Protein AF-A0A1X3D3G6-F1 (afdb_monomer_lite)

Structure (mmCIF, N/CA/C/O backbone):
data_AF-A0A1X3D3G6-F1
#
_entry.id   AF-A0A1X3D3G6-F1
#
loop_
_atom_site.group_PDB
_atom_site.id
_atom_site.type_symbol
_atom_site.label_atom_id
_atom_site.label_alt_id
_atom_site.label_comp_id
_atom_site.label_asym_id
_atom_site.label_entity_id
_atom_site.label_seq_id
_atom_site.pdbx_PDB_ins_code
_atom_site.Cartn_x
_atom_site.Cartn_y
_atom_site.Cartn_z
_atom_site.occupancy
_atom_site.B_iso_or_equiv
_atom_site.auth_seq_id
_atom_site.auth_comp_id
_atom_site.auth_asym_id
_atom_site.auth_atom_id
_atom_site.pdbx_PDB_model_num
ATOM 1 N N . MET A 1 1 ? 4.148 -11.843 7.889 1.00 68.56 1 MET A N 1
ATOM 2 C CA . MET A 1 1 ? 3.054 -12.836 8.091 1.00 68.56 1 MET A CA 1
ATOM 3 C C . MET A 1 1 ? 1.694 -12.193 7.853 1.00 68.56 1 MET A C 1
ATOM 5 O O . MET A 1 1 ? 0.896 -12.761 7.121 1.00 68.56 1 MET A O 1
ATOM 9 N N . ILE A 1 2 ? 1.469 -10.984 8.384 1.00 78.88 2 ILE A N 1
ATOM 10 C CA . ILE A 1 2 ? 0.225 -10.216 8.220 1.00 78.88 2 ILE A CA 1
ATOM 11 C C . ILE A 1 2 ? -0.119 -9.993 6.741 1.00 78.88 2 ILE A C 1
ATOM 13 O O . ILE A 1 2 ? -1.262 -10.209 6.354 1.00 78.88 2 ILE A O 1
ATOM 17 N N . PHE A 1 3 ? 0.847 -9.594 5.905 1.00 85.88 3 PHE A N 1
ATOM 18 C CA . PHE A 1 3 ? 0.588 -9.339 4.487 1.00 85.88 3 PHE A CA 1
ATOM 19 C C . PHE A 1 3 ? 0.133 -10.597 3.747 1.00 85.88 3 PHE A C 1
ATOM 21 O O . PHE A 1 3 ? -0.873 -10.557 3.046 1.00 85.88 3 PHE A O 1
ATOM 28 N N . ASN A 1 4 ? 0.830 -11.722 3.932 1.00 84.25 4 ASN A N 1
ATOM 29 C CA . ASN A 1 4 ? 0.471 -12.981 3.275 1.00 84.25 4 ASN A CA 1
ATOM 30 C C . ASN A 1 4 ? -0.947 -13.423 3.644 1.00 84.25 4 ASN A C 1
ATOM 32 O O . ASN A 1 4 ? -1.681 -13.897 2.778 1.00 84.25 4 ASN A O 1
ATOM 36 N N . ASP A 1 5 ? -1.351 -13.237 4.901 1.00 84.56 5 ASP A N 1
ATOM 37 C CA . ASP A 1 5 ? -2.717 -13.521 5.330 1.00 84.56 5 ASP A CA 1
ATOM 38 C C . ASP A 1 5 ? -3.716 -12.562 4.668 1.00 84.56 5 ASP A C 1
ATOM 40 O O . ASP A 1 5 ? -4.723 -13.016 4.131 1.00 84.56 5 ASP A O 1
ATOM 44 N N . ILE A 1 6 ? -3.428 -11.256 4.610 1.00 86.81 6 ILE A N 1
ATOM 45 C CA . ILE A 1 6 ? -4.273 -10.275 3.901 1.00 86.81 6 ILE A CA 1
ATOM 46 C C . ILE A 1 6 ? -4.416 -10.643 2.421 1.00 86.81 6 ILE A C 1
ATOM 48 O O . ILE A 1 6 ? -5.536 -10.652 1.909 1.00 86.81 6 ILE A O 1
ATOM 52 N N . LEU A 1 7 ? -3.315 -10.985 1.746 1.00 86.94 7 LEU A N 1
ATOM 53 C CA . LEU A 1 7 ? -3.291 -11.356 0.333 1.00 86.94 7 LEU A CA 1
ATOM 54 C C . LEU A 1 7 ? -4.107 -12.628 0.091 1.00 86.94 7 LEU A C 1
ATOM 56 O O . LEU A 1 7 ? -5.011 -12.628 -0.743 1.00 86.94 7 LEU A O 1
ATOM 60 N N . LYS A 1 8 ? -3.867 -13.688 0.879 1.00 83.12 8 LYS A N 1
ATOM 61 C CA . LYS A 1 8 ? -4.640 -14.942 0.818 1.00 83.12 8 LYS A CA 1
ATOM 62 C C . LYS A 1 8 ? -6.133 -14.712 0.887 1.00 83.12 8 LYS A C 1
ATOM 64 O O . LYS A 1 8 ? -6.927 -15.323 0.174 1.00 83.12 8 LYS A O 1
ATOM 69 N N . LYS A 1 9 ? -6.504 -13.798 1.761 1.00 81.56 9 LYS A N 1
ATOM 70 C CA . LYS A 1 9 ? -7.884 -13.508 2.076 1.00 81.56 9 LYS A CA 1
ATOM 71 C C . LYS A 1 9 ? -8.544 -12.550 1.099 1.00 81.56 9 LYS A C 1
ATOM 73 O O . LYS A 1 9 ? -9.722 -12.736 0.815 1.00 81.56 9 LYS A O 1
ATOM 78 N N . PHE A 1 10 ? -7.793 -11.609 0.538 1.00 85.31 10 PHE A N 1
ATOM 79 C CA . PHE A 1 10 ? -8.238 -10.784 -0.579 1.00 85.31 10 PHE A CA 1
ATOM 80 C C . PHE A 1 10 ? -8.726 -11.662 -1.735 1.00 85.31 10 PHE A C 1
ATOM 82 O O . PHE A 1 10 ? -9.886 -11.565 -2.130 1.00 85.31 10 PHE A O 1
ATOM 89 N N . PHE A 1 11 ? -7.889 -12.597 -2.195 1.00 82.50 11 PHE A N 1
ATOM 90 C CA . PHE A 1 11 ? -8.260 -13.529 -3.261 1.00 82.50 11 PHE A CA 1
ATOM 91 C C . PHE A 1 11 ? -9.420 -14.445 -2.857 1.00 82.50 11 PHE A C 1
ATOM 93 O O . PHE A 1 11 ? -10.334 -14.667 -3.646 1.00 82.50 11 PHE A O 1
ATOM 100 N N . TYR A 1 12 ? -9.452 -14.923 -1.611 1.00 79.94 12 TYR A N 1
ATOM 101 C CA . TYR A 1 12 ? -10.571 -15.732 -1.131 1.00 79.94 12 TYR A CA 1
ATOM 102 C C . TYR A 1 12 ? -11.921 -14.998 -1.193 1.00 79.94 12 TYR A C 1
ATOM 104 O O . TYR A 1 12 ? -12.878 -15.551 -1.733 1.00 79.94 12 TYR A O 1
ATOM 112 N N . ILE A 1 13 ? -12.005 -13.766 -0.665 1.00 78.00 13 ILE A N 1
ATOM 113 C CA . ILE A 1 13 ? -13.227 -12.937 -0.708 1.00 78.00 13 ILE A CA 1
ATOM 114 C C . ILE A 1 13 ? -13.593 -12.623 -2.158 1.00 78.00 13 ILE A C 1
ATOM 116 O O . ILE A 1 13 ? -14.766 -12.663 -2.520 1.00 78.00 13 ILE A O 1
ATOM 120 N N . TYR A 1 14 ? -12.589 -12.346 -2.988 1.00 77.62 14 TYR A N 1
ATOM 121 C CA . TYR A 1 14 ? -12.765 -12.072 -4.404 1.00 77.62 14 TYR A CA 1
ATOM 122 C C . TYR A 1 14 ? -13.445 -13.237 -5.147 1.00 77.62 14 TYR A C 1
ATOM 124 O O . TYR A 1 14 ? -14.419 -13.017 -5.866 1.00 77.62 14 TYR A O 1
ATOM 132 N N . TYR A 1 15 ? -13.010 -14.481 -4.916 1.00 76.06 15 TYR A N 1
ATOM 133 C CA . TYR A 1 15 ? -13.648 -15.673 -5.493 1.00 76.06 15 TYR A CA 1
ATOM 134 C C . TYR A 1 15 ? -14.946 -16.089 -4.776 1.00 76.06 15 TYR A C 1
ATOM 136 O O . TYR A 1 15 ? -15.792 -16.752 -5.372 1.00 76.06 15 TYR A O 1
ATOM 144 N N . ASN A 1 16 ? -15.137 -15.688 -3.513 1.00 75.81 16 ASN A N 1
ATOM 145 C CA . ASN A 1 16 ? -16.272 -16.084 -2.672 1.00 75.81 16 ASN A CA 1
ATOM 146 C C . ASN A 1 16 ? -16.944 -14.868 -1.994 1.00 75.81 16 ASN A C 1
ATOM 148 O O . ASN A 1 16 ? -16.967 -14.779 -0.762 1.00 75.81 16 ASN A O 1
ATOM 152 N N . PRO A 1 17 ? -17.575 -13.947 -2.751 1.00 68.38 17 PRO A N 1
ATOM 153 C CA . PRO A 1 17 ? -18.039 -12.643 -2.246 1.00 68.38 17 PRO A CA 1
ATOM 154 C C . PRO A 1 17 ? -19.208 -12.711 -1.247 1.00 68.38 17 PRO A C 1
ATOM 156 O O . PRO A 1 17 ? -19.671 -11.687 -0.743 1.00 68.38 17 PRO A O 1
ATOM 159 N N . ARG A 1 18 ? -19.728 -13.914 -0.970 1.00 65.38 18 ARG A N 1
ATOM 160 C CA . ARG A 1 18 ? -20.783 -14.165 0.025 1.00 65.38 18 ARG A CA 1
ATOM 161 C C . ARG A 1 18 ? -20.233 -14.379 1.435 1.00 65.38 18 ARG A C 1
ATOM 163 O O . ARG A 1 18 ? -21.007 -14.324 2.387 1.00 65.38 18 ARG A O 1
ATOM 170 N N . LEU A 1 19 ? -18.930 -14.618 1.572 1.00 63.50 19 LEU A N 1
ATOM 171 C CA . LEU A 1 19 ? -18.282 -14.874 2.852 1.00 63.50 19 LEU A CA 1
ATOM 172 C C . LEU A 1 19 ? -17.642 -13.596 3.389 1.00 63.50 19 LEU A C 1
ATOM 174 O O . LEU A 1 19 ? -17.032 -12.819 2.658 1.00 63.50 19 LEU A O 1
ATOM 178 N N . VAL A 1 20 ? -17.821 -13.364 4.686 1.00 60.47 20 VAL A N 1
ATOM 179 C CA . VAL A 1 20 ? -17.320 -12.184 5.392 1.00 60.47 20 VAL A CA 1
ATOM 180 C C . VAL A 1 20 ? -16.637 -12.650 6.669 1.00 60.47 20 VAL A C 1
ATOM 182 O O . VAL A 1 20 ? -16.962 -13.711 7.192 1.00 60.47 20 VAL A O 1
ATOM 185 N N . PHE A 1 21 ? -15.751 -11.798 7.174 1.00 62.69 21 PHE A N 1
ATOM 186 C CA . PHE A 1 21 ? -15.126 -11.828 8.495 1.00 62.69 21 PHE A CA 1
ATOM 187 C C . PHE A 1 21 ? -13.780 -12.516 8.534 1.00 62.69 21 PHE A C 1
ATOM 189 O O . PHE A 1 21 ? -13.633 -13.730 8.635 1.00 62.69 21 PHE A O 1
ATOM 196 N N . ILE A 1 22 ? -12.773 -11.656 8.467 1.00 62.91 22 ILE A N 1
ATOM 197 C CA . ILE A 1 22 ? -11.391 -12.025 8.671 1.00 62.91 22 ILE A CA 1
ATOM 198 C C . ILE A 1 22 ? -10.832 -10.990 9.602 1.00 62.91 22 ILE A C 1
ATOM 200 O O . ILE A 1 22 ? -10.884 -9.801 9.304 1.00 62.91 22 ILE A O 1
ATOM 204 N N . GLU A 1 23 ? -10.328 -11.481 10.718 1.00 78.06 23 GLU A N 1
ATOM 205 C CA . GLU A 1 23 ? -9.681 -10.698 11.740 1.00 78.06 23 GLU A CA 1
ATOM 206 C C . GLU A 1 23 ? -8.281 -11.272 11.939 1.00 78.06 23 GLU A C 1
ATOM 208 O O . GLU A 1 23 ? -8.106 -12.354 12.495 1.00 78.06 23 GLU A O 1
ATOM 213 N N . ILE A 1 24 ? -7.278 -10.564 11.428 1.00 82.56 24 ILE A N 1
ATOM 214 C CA . ILE A 1 24 ? -5.875 -10.882 11.662 1.00 82.56 24 ILE A CA 1
ATOM 215 C C . ILE A 1 24 ? -5.472 -10.132 12.919 1.00 82.56 24 ILE A C 1
ATOM 217 O O . ILE A 1 24 ? -5.394 -8.901 12.947 1.00 82.56 24 ILE A O 1
ATOM 221 N N . ASN A 1 25 ? -5.242 -10.898 13.976 1.00 83.94 25 ASN A N 1
ATOM 222 C CA . ASN A 1 25 ? -4.899 -10.375 15.281 1.00 83.94 25 ASN A CA 1
ATOM 223 C C . ASN A 1 25 ? -3.387 -10.367 15.482 1.00 83.94 25 ASN A C 1
ATOM 225 O O . ASN A 1 25 ? -2.724 -11.396 15.431 1.00 83.94 25 ASN A O 1
ATOM 229 N N . GLN A 1 26 ? -2.858 -9.186 15.769 1.00 80.00 26 GLN A N 1
ATOM 230 C CA . GLN A 1 26 ? -1.500 -8.967 16.251 1.00 80.00 26 GLN A CA 1
ATOM 231 C C . GLN A 1 26 ? -1.559 -8.301 17.623 1.00 80.00 26 GLN A C 1
ATOM 233 O O . GLN A 1 26 ? -2.638 -7.927 18.094 1.00 80.00 26 GLN A O 1
ATOM 238 N N . LYS A 1 27 ? -0.408 -8.159 18.286 1.00 77.69 27 LYS A N 1
ATOM 239 C CA . LYS A 1 27 ? -0.330 -7.661 19.669 1.00 77.69 27 LYS A CA 1
ATOM 240 C C . LYS A 1 27 ? -1.124 -6.361 19.882 1.00 77.69 27 LYS A C 1
ATOM 242 O O . LYS A 1 27 ? -1.962 -6.318 20.774 1.00 77.69 27 LYS A O 1
ATOM 247 N N . ASN A 1 28 ? -0.942 -5.363 19.009 1.00 80.19 28 ASN A N 1
ATOM 248 C CA . ASN A 1 28 ? -1.585 -4.040 19.125 1.00 80.19 28 ASN A CA 1
ATOM 249 C C . ASN A 1 28 ? -2.374 -3.597 17.884 1.00 80.19 28 ASN A C 1
ATOM 251 O O . ASN A 1 28 ? -2.935 -2.503 17.861 1.00 80.19 28 ASN A O 1
ATOM 255 N N . LEU A 1 29 ? -2.426 -4.445 16.860 1.00 86.88 29 LEU A N 1
ATOM 256 C CA . LEU A 1 29 ? -3.122 -4.186 15.610 1.00 86.88 29 LEU A CA 1
ATOM 257 C C . LEU A 1 29 ? -4.099 -5.328 15.350 1.00 86.88 29 LEU A C 1
ATOM 259 O O . LEU A 1 29 ? -3.736 -6.501 15.436 1.00 86.88 29 LEU A O 1
ATOM 263 N N . THR A 1 30 ? -5.328 -4.981 15.006 1.00 90.19 30 THR A N 1
ATOM 264 C CA . THR A 1 30 ? -6.247 -5.900 14.341 1.00 90.19 30 THR A CA 1
ATOM 265 C C . THR A 1 30 ? -6.412 -5.429 12.908 1.00 90.19 30 THR A C 1
ATOM 267 O O . THR A 1 30 ? -6.806 -4.287 12.691 1.00 90.19 30 THR A O 1
ATOM 270 N N . VAL A 1 31 ? -6.139 -6.291 11.932 1.00 88.69 31 VAL A N 1
ATOM 271 C CA . VAL A 1 31 ? -6.462 -6.010 10.529 1.00 88.69 31 VAL A CA 1
ATOM 272 C C . VAL A 1 31 ? -7.678 -6.823 10.135 1.00 88.69 31 VAL A C 1
ATOM 274 O O . VAL A 1 31 ? -7.694 -8.037 10.329 1.00 88.69 31 VAL A O 1
ATOM 277 N N . LYS A 1 32 ? -8.706 -6.177 9.589 1.00 88.31 32 LYS A N 1
ATOM 278 C CA . LYS A 1 32 ? -9.915 -6.877 9.155 1.00 88.31 32 LYS A CA 1
ATOM 279 C C . LYS A 1 32 ? -10.587 -6.240 7.960 1.00 88.31 32 LYS A C 1
ATOM 281 O O . LYS A 1 32 ? -10.449 -5.044 7.731 1.00 88.31 32 LYS A O 1
ATOM 286 N N . TYR A 1 33 ? -11.362 -7.040 7.241 1.00 87.19 33 TYR A N 1
ATOM 287 C CA . TYR A 1 33 ? -12.280 -6.527 6.233 1.00 87.19 33 TYR A CA 1
ATOM 288 C C . TYR A 1 33 ? -13.592 -6.095 6.888 1.00 87.19 33 TYR A C 1
ATOM 290 O O . TYR A 1 33 ? -14.285 -6.918 7.487 1.00 87.19 33 TYR A O 1
ATOM 298 N N . GLU A 1 34 ? -13.950 -4.818 6.754 1.00 86.50 34 GLU A N 1
ATOM 299 C CA . GLU A 1 34 ? -15.260 -4.302 7.162 1.00 86.50 34 GLU A CA 1
ATOM 300 C C . GLU A 1 34 ? -16.121 -3.994 5.933 1.00 86.50 34 GLU A C 1
ATOM 302 O O . GLU A 1 34 ? -15.671 -3.363 4.971 1.00 86.50 34 GLU A O 1
ATOM 307 N N . LYS A 1 35 ? -17.376 -4.452 5.973 1.00 81.94 35 LYS A N 1
ATOM 308 C CA . LYS A 1 35 ? -18.373 -4.185 4.937 1.00 81.94 35 LYS A CA 1
ATOM 309 C C . LYS A 1 35 ? -18.978 -2.798 5.152 1.00 81.94 35 LYS A C 1
ATOM 311 O O . LYS A 1 35 ? -19.469 -2.505 6.238 1.00 81.94 35 LYS A O 1
ATOM 316 N N . SER A 1 36 ? -18.983 -1.966 4.117 1.00 78.94 36 SER A N 1
ATOM 317 C CA . SER A 1 36 ? -19.680 -0.679 4.110 1.00 78.94 36 SER A CA 1
ATOM 318 C C . SER A 1 36 ? -21.145 -0.828 3.680 1.00 78.94 36 SER A C 1
ATOM 320 O O . SER A 1 36 ? -21.554 -1.857 3.130 1.00 78.94 36 SER A O 1
ATOM 322 N N . ALA A 1 37 ? -21.933 0.235 3.878 1.00 68.81 37 ALA A N 1
ATOM 323 C CA . ALA A 1 37 ? -23.355 0.294 3.524 1.00 68.81 37 ALA A CA 1
ATOM 324 C C . ALA A 1 37 ? -23.657 -0.047 2.046 1.00 68.81 37 ALA A C 1
ATOM 326 O O . ALA A 1 37 ? -24.760 -0.480 1.729 1.00 68.81 37 ALA A O 1
ATOM 327 N N . TYR A 1 38 ? -22.668 0.052 1.151 1.00 66.81 38 TYR A N 1
ATOM 328 C CA . TYR A 1 38 ? -22.824 -0.142 -0.296 1.00 66.81 38 TYR A CA 1
ATOM 329 C C . TYR A 1 38 ? -22.228 -1.455 -0.811 1.00 66.81 38 TYR A C 1
ATOM 331 O O . TYR A 1 38 ? -21.790 -1.534 -1.953 1.00 66.81 38 TYR A O 1
ATOM 339 N N . ARG A 1 39 ? -22.176 -2.491 0.035 1.00 73.75 39 ARG A N 1
ATOM 340 C CA . ARG A 1 39 ? -21.569 -3.797 -0.288 1.00 73.75 39 ARG A CA 1
ATOM 341 C C . ARG A 1 39 ? -20.072 -3.729 -0.648 1.00 73.75 39 ARG A C 1
ATOM 343 O O . ARG A 1 39 ? -19.533 -4.683 -1.192 1.00 73.75 39 ARG A O 1
ATOM 350 N N . LYS A 1 40 ? -19.374 -2.651 -0.300 1.00 80.06 40 LYS A N 1
ATOM 351 C CA . LYS A 1 40 ? -17.918 -2.567 -0.470 1.00 80.06 40 LYS A CA 1
ATOM 352 C C . LYS A 1 40 ? -17.217 -3.155 0.748 1.00 80.06 40 LYS A C 1
ATOM 354 O O . LYS A 1 40 ? -17.715 -3.001 1.861 1.00 80.06 40 LYS A O 1
ATOM 359 N N . TYR A 1 41 ? -16.067 -3.786 0.556 1.00 83.81 41 TYR A N 1
ATOM 360 C CA . TYR A 1 41 ? -15.217 -4.280 1.634 1.00 83.81 41 TYR A CA 1
ATOM 361 C C . TYR A 1 41 ? -13.943 -3.452 1.694 1.00 83.81 41 TYR A C 1
ATOM 363 O O . TYR A 1 41 ? -13.250 -3.282 0.692 1.00 83.81 41 TYR A O 1
ATOM 371 N N . ASN A 1 42 ? -13.644 -2.940 2.884 1.00 87.00 42 ASN A N 1
ATOM 372 C CA . ASN A 1 42 ? -12.462 -2.132 3.140 1.00 87.00 42 ASN A CA 1
ATOM 373 C C . ASN A 1 42 ? -11.529 -2.861 4.093 1.00 87.00 42 ASN A C 1
ATOM 375 O O . ASN A 1 42 ? -11.982 -3.395 5.108 1.00 87.00 42 ASN A O 1
ATOM 379 N N . LEU A 1 43 ? -10.231 -2.810 3.803 1.00 90.38 43 LEU A N 1
ATOM 380 C CA . LEU A 1 43 ? -9.209 -3.176 4.769 1.00 90.38 43 LEU A CA 1
ATOM 381 C C . LEU A 1 43 ? -9.178 -2.118 5.884 1.00 90.38 43 LEU A C 1
ATOM 383 O O . LEU A 1 43 ? -9.022 -0.926 5.621 1.00 90.38 43 LEU A O 1
ATOM 387 N N . CYS A 1 44 ? -9.366 -2.560 7.121 1.00 91.69 44 CYS A N 1
ATOM 388 C CA . CYS A 1 44 ? -9.404 -1.739 8.323 1.00 91.69 44 CYS A CA 1
ATOM 389 C C . CYS A 1 44 ? -8.271 -2.153 9.261 1.00 91.69 44 CYS A C 1
ATOM 391 O O . CYS A 1 44 ? -8.179 -3.316 9.656 1.00 91.69 44 CYS A O 1
ATOM 393 N N . PHE A 1 45 ? -7.473 -1.178 9.682 1.00 92.75 45 PHE A N 1
ATOM 394 C CA . PHE A 1 45 ? -6.445 -1.291 10.707 1.00 92.75 45 PHE A CA 1
ATOM 395 C C . PHE A 1 45 ? -6.998 -0.719 12.013 1.00 92.75 45 PHE A C 1
ATOM 397 O O . PHE A 1 45 ? -7.202 0.481 12.145 1.00 92.75 45 PHE A O 1
ATOM 404 N N . LEU A 1 46 ? -7.285 -1.574 12.986 1.00 92.62 46 LEU A N 1
ATOM 405 C CA . LEU A 1 46 ? -7.752 -1.179 14.311 1.00 92.62 46 LEU A CA 1
ATOM 406 C C . LEU A 1 46 ? -6.563 -1.125 15.271 1.00 92.62 46 LEU A C 1
ATOM 408 O O . LEU A 1 46 ? -5.959 -2.158 15.576 1.00 92.62 46 LEU A O 1
ATOM 412 N N . ASN A 1 47 ? -6.267 0.068 15.783 1.00 90.75 47 ASN A N 1
ATOM 413 C CA . ASN A 1 47 ? -5.341 0.234 16.896 1.00 90.75 47 ASN A CA 1
ATOM 414 C C . ASN A 1 47 ? -6.023 -0.289 18.172 1.00 90.75 47 ASN A C 1
ATOM 416 O O . ASN A 1 47 ? -7.033 0.249 18.630 1.00 90.75 47 ASN A O 1
ATOM 420 N N . LYS A 1 48 ? -5.491 -1.371 18.751 1.00 88.38 48 LYS A N 1
ATOM 421 C CA . LYS A 1 48 ? -6.104 -2.032 19.915 1.00 88.38 48 LYS A CA 1
ATOM 422 C C . LYS A 1 48 ? -6.054 -1.190 21.186 1.00 88.38 48 LYS A C 1
ATOM 424 O O . LYS A 1 48 ? -6.858 -1.453 22.082 1.00 88.38 48 LYS A O 1
ATOM 429 N N . TYR A 1 49 ? -5.141 -0.225 21.267 1.00 86.62 49 TYR A N 1
ATOM 430 C CA . TYR A 1 49 ? -4.995 0.662 22.414 1.00 86.62 49 TYR A CA 1
ATOM 431 C C . TYR A 1 49 ? -6.010 1.805 22.348 1.00 86.62 49 TYR A C 1
ATOM 433 O O . TYR A 1 49 ? -6.889 1.889 23.200 1.00 86.62 49 TYR A O 1
ATOM 441 N N . SER A 1 50 ? -5.955 2.621 21.291 1.00 87.44 50 SER A N 1
ATOM 442 C CA . SER A 1 50 ? -6.845 3.781 21.134 1.00 87.44 50 SER A CA 1
ATOM 443 C C . SER A 1 50 ? -8.267 3.415 20.705 1.00 87.44 50 SER A C 1
ATOM 445 O O . SER A 1 50 ? -9.164 4.249 20.772 1.00 87.44 50 SER A O 1
ATOM 447 N N . LYS A 1 51 ? -8.483 2.175 20.242 1.00 90.31 51 LYS A N 1
ATOM 448 C CA . LYS A 1 51 ? -9.733 1.694 19.624 1.00 90.31 51 LYS A CA 1
ATOM 449 C C . LYS A 1 51 ? -10.123 2.446 18.347 1.00 90.31 51 LYS A C 1
ATOM 451 O O . LYS A 1 51 ? -11.235 2.269 17.852 1.00 90.31 51 LYS A O 1
ATOM 456 N N . ILE A 1 52 ? -9.205 3.230 17.783 1.00 90.69 52 ILE A N 1
ATOM 457 C CA . ILE A 1 52 ? -9.420 3.960 16.536 1.00 90.69 52 ILE A CA 1
ATOM 458 C C . ILE A 1 52 ? -9.255 3.001 15.356 1.00 90.69 52 ILE A C 1
ATOM 460 O O . ILE A 1 52 ? -8.331 2.181 15.311 1.00 90.69 52 ILE A O 1
ATOM 464 N N . LYS A 1 53 ? -10.179 3.110 14.401 1.00 92.50 53 LYS A N 1
ATOM 465 C CA . LYS A 1 53 ? -10.149 2.389 13.129 1.00 92.50 53 LYS A CA 1
ATOM 466 C C . LYS A 1 53 ? -9.554 3.277 12.047 1.00 92.50 53 LYS A C 1
ATOM 468 O O . LYS A 1 53 ? -9.990 4.411 11.883 1.00 92.50 53 LYS A O 1
ATOM 473 N N . TYR A 1 54 ? -8.640 2.712 11.274 1.00 92.25 54 TYR A N 1
ATOM 474 C CA . TYR A 1 54 ? -7.997 3.366 10.148 1.00 92.25 54 TYR A CA 1
ATOM 475 C C . TYR A 1 54 ? -8.254 2.569 8.864 1.00 92.25 54 TYR A C 1
ATOM 477 O O . TYR A 1 54 ? -7.845 1.418 8.730 1.00 92.25 54 TYR A O 1
ATOM 485 N N . TYR A 1 55 ? -8.945 3.187 7.917 1.00 91.12 55 TYR A N 1
ATOM 486 C CA . TYR A 1 55 ? -9.038 2.787 6.509 1.00 91.12 55 TYR A CA 1
ATOM 487 C C . TYR A 1 55 ? -7.982 3.530 5.681 1.00 91.12 55 TYR A C 1
ATOM 489 O O . TYR A 1 55 ? -7.302 4.386 6.232 1.00 91.12 55 TYR A O 1
ATOM 497 N N . ALA A 1 56 ? -7.891 3.279 4.370 1.00 86.31 56 ALA A N 1
ATOM 498 C CA . ALA A 1 56 ? -6.901 3.908 3.480 1.00 86.31 56 ALA A CA 1
ATOM 499 C C . ALA A 1 56 ? -6.712 5.425 3.708 1.00 86.31 56 ALA A C 1
ATOM 501 O O . ALA A 1 56 ? -5.628 5.839 4.108 1.00 86.31 56 ALA A O 1
ATOM 502 N N . TYR A 1 57 ? -7.770 6.231 3.548 1.00 83.56 57 TYR A N 1
ATOM 503 C CA . TYR A 1 57 ? -7.683 7.690 3.715 1.00 83.56 57 TYR A CA 1
ATOM 504 C C . TYR A 1 57 ? -7.342 8.103 5.151 1.00 83.56 57 TYR A C 1
ATOM 506 O O . TYR A 1 57 ? -6.337 8.760 5.373 1.00 83.56 57 TYR A O 1
ATOM 514 N N . SER A 1 58 ? -8.085 7.612 6.144 1.00 88.75 58 SER A N 1
ATOM 515 C CA . SER A 1 58 ? -7.826 7.944 7.556 1.00 88.75 58 SER A CA 1
ATOM 516 C C . SER A 1 58 ? -6.467 7.452 8.076 1.00 88.75 58 SER A C 1
ATOM 518 O O . SER A 1 58 ? -5.929 8.010 9.026 1.00 88.75 58 SER A O 1
ATOM 520 N N . LEU A 1 59 ? -5.912 6.377 7.500 1.00 90.12 59 LEU A N 1
ATOM 521 C CA . LEU A 1 59 ? -4.571 5.901 7.833 1.00 90.12 59 LEU A CA 1
ATOM 522 C C . LEU A 1 59 ? -3.527 6.873 7.298 1.00 90.12 59 LEU A C 1
ATOM 524 O O . LEU A 1 59 ? -2.532 7.119 7.969 1.00 90.12 59 LEU A O 1
ATOM 528 N N . VAL A 1 60 ? -3.757 7.424 6.109 1.00 87.50 60 VAL A N 1
ATOM 529 C CA . VAL A 1 60 ? -2.910 8.477 5.559 1.00 87.50 60 VAL A CA 1
ATOM 530 C C . VAL A 1 60 ? -3.019 9.758 6.366 1.00 87.50 60 VAL A C 1
ATOM 532 O O . VAL A 1 60 ? -1.978 10.307 6.704 1.00 87.50 60 VAL A O 1
ATOM 535 N N . ASP A 1 61 ? -4.221 10.169 6.762 1.00 89.50 61 ASP A N 1
ATOM 536 C CA . ASP A 1 61 ? -4.395 11.329 7.643 1.00 89.50 61 ASP A CA 1
ATOM 537 C C . ASP A 1 61 ? -3.621 11.127 8.954 1.00 89.50 61 ASP A C 1
ATOM 539 O O . ASP A 1 61 ? -2.878 12.002 9.381 1.00 89.50 61 ASP A O 1
ATOM 543 N N . PHE A 1 62 ? -3.678 9.925 9.541 1.00 89.62 62 PHE A N 1
ATOM 544 C CA . PHE A 1 62 ? -2.851 9.580 10.699 1.00 89.62 62 PHE A CA 1
ATOM 545 C C . PHE A 1 62 ? -1.348 9.711 10.426 1.00 89.62 62 PHE A C 1
ATOM 547 O O . PHE A 1 62 ? -0.632 10.247 11.269 1.00 89.62 62 PHE A O 1
ATOM 554 N N . LEU A 1 63 ? -0.857 9.212 9.287 1.00 90.31 63 LEU A N 1
ATOM 555 C CA . LEU A 1 63 ? 0.557 9.332 8.931 1.00 90.31 63 LEU A CA 1
ATOM 556 C C . LEU A 1 63 ? 0.944 10.812 8.783 1.00 90.31 63 LEU A C 1
ATOM 558 O O . LEU A 1 63 ? 1.885 11.249 9.432 1.00 90.31 63 LEU A O 1
ATOM 562 N N . ILE A 1 64 ? 0.173 11.606 8.045 1.00 87.38 64 ILE A N 1
ATOM 563 C CA . ILE A 1 64 ? 0.432 13.040 7.852 1.00 87.38 64 ILE A CA 1
ATOM 564 C C 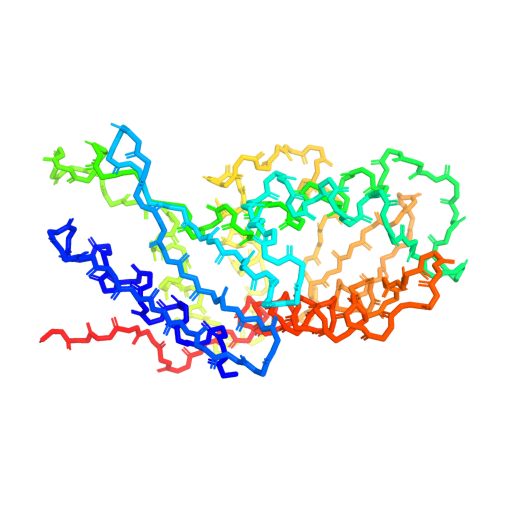. ILE A 1 64 ? 0.407 13.802 9.187 1.00 87.38 64 ILE A C 1
ATOM 566 O O . ILE A 1 64 ? 1.276 14.619 9.460 1.00 87.38 64 ILE A O 1
ATOM 570 N N . GLU A 1 65 ? -0.581 13.543 10.043 1.00 87.94 65 GLU A N 1
ATOM 571 C CA . GLU A 1 65 ? -0.785 14.312 11.276 1.00 87.94 65 GLU A CA 1
ATOM 572 C C . GLU A 1 65 ? 0.149 13.921 12.425 1.00 87.94 65 GLU A C 1
ATOM 574 O O . GLU A 1 65 ? 0.307 14.685 13.385 1.00 87.94 65 GLU A O 1
ATOM 579 N N . LYS A 1 66 ? 0.684 12.696 12.415 1.00 88.25 66 LYS A N 1
ATOM 580 C CA . LYS A 1 66 ? 1.417 12.131 13.562 1.00 88.25 66 LYS A CA 1
ATOM 581 C C . LYS A 1 66 ? 2.862 11.795 13.259 1.00 88.25 66 LYS A C 1
ATOM 583 O O . LYS A 1 66 ? 3.601 11.525 14.212 1.00 88.25 66 LYS A O 1
ATOM 588 N N . THR A 1 67 ? 3.251 11.775 11.990 1.00 86.94 67 THR A N 1
ATOM 589 C CA . THR A 1 67 ? 4.576 11.330 11.575 1.00 86.94 67 THR A CA 1
ATOM 590 C C . THR A 1 67 ? 5.314 12.373 10.762 1.00 86.94 67 THR A C 1
ATOM 592 O O . THR A 1 67 ? 4.718 13.254 10.160 1.00 86.94 67 THR A O 1
ATOM 595 N N . ASP A 1 68 ? 6.629 12.241 10.752 1.00 85.69 68 ASP A N 1
ATOM 596 C CA . ASP A 1 68 ? 7.540 12.928 9.857 1.00 85.69 68 ASP A CA 1
ATOM 597 C C . ASP A 1 68 ? 8.463 11.916 9.175 1.00 85.69 68 ASP A C 1
ATOM 599 O O . ASP A 1 68 ? 8.708 10.805 9.664 1.00 85.69 68 ASP A O 1
ATOM 603 N N . ILE A 1 69 ? 8.983 12.299 8.015 1.00 80.62 69 ILE A N 1
ATOM 604 C CA . ILE A 1 69 ? 9.986 11.531 7.282 1.00 80.62 69 ILE A CA 1
ATOM 605 C C . ILE A 1 69 ? 11.358 12.066 7.704 1.00 80.62 69 ILE A C 1
ATOM 607 O O . ILE A 1 69 ? 11.619 13.257 7.583 1.00 80.62 69 ILE A O 1
ATOM 611 N N . TYR A 1 70 ? 12.226 11.194 8.232 1.00 64.94 70 TYR A N 1
ATOM 612 C CA . TYR A 1 70 ? 13.553 11.572 8.750 1.00 64.94 70 TYR A CA 1
ATOM 613 C C . TYR A 1 70 ? 14.356 12.469 7.777 1.00 64.94 70 TYR A C 1
ATOM 615 O O . TYR A 1 70 ? 14.427 12.182 6.581 1.00 64.94 70 TYR A O 1
ATOM 623 N N . ASP A 1 71 ? 15.046 13.475 8.332 1.00 58.00 71 ASP A N 1
ATOM 624 C CA . ASP A 1 71 ? 15.623 14.660 7.661 1.00 58.00 71 ASP A CA 1
ATOM 625 C C . ASP A 1 71 ? 16.599 14.412 6.496 1.00 58.00 71 ASP A C 1
ATOM 627 O O . ASP A 1 71 ? 16.884 15.303 5.708 1.00 58.00 71 ASP A O 1
ATOM 631 N N . GLN A 1 72 ? 17.116 13.195 6.326 1.00 56.59 72 GLN A N 1
ATOM 632 C CA . GLN A 1 72 ? 17.994 12.873 5.190 1.00 56.59 72 GLN A CA 1
ATOM 633 C C . GLN A 1 72 ? 17.269 12.892 3.830 1.00 56.59 72 GLN A C 1
ATOM 635 O O . GLN A 1 72 ? 17.913 12.780 2.789 1.00 56.59 72 GLN A O 1
ATOM 640 N N . TYR A 1 73 ? 15.936 12.992 3.847 1.00 59.00 73 TYR A N 1
ATOM 641 C CA . TYR A 1 73 ? 15.077 13.043 2.665 1.00 59.00 73 TYR A CA 1
ATOM 642 C C . TYR A 1 73 ? 14.168 14.284 2.643 1.00 59.00 73 TYR A C 1
ATOM 644 O O . TYR A 1 73 ? 13.316 14.375 1.763 1.00 59.00 73 TYR A O 1
ATOM 652 N N . SER A 1 74 ? 14.338 15.218 3.590 1.00 54.66 74 SER A N 1
ATOM 653 C CA . SER A 1 74 ? 13.504 16.417 3.755 1.00 54.66 74 SER A CA 1
ATOM 654 C C . SER A 1 74 ? 13.982 17.611 2.920 1.00 54.66 74 SER A C 1
ATOM 656 O O . SER A 1 74 ? 13.978 18.751 3.382 1.00 54.66 74 SER A O 1
ATOM 658 N N . ASP A 1 75 ? 14.359 17.379 1.662 1.00 54.22 75 ASP A N 1
ATOM 659 C CA . ASP A 1 75 ? 14.434 18.493 0.714 1.00 54.22 75 ASP A CA 1
ATOM 660 C C . ASP A 1 75 ? 12.993 18.935 0.408 1.00 54.22 75 ASP A C 1
ATOM 662 O O . ASP A 1 75 ? 12.353 18.314 -0.431 1.00 54.22 75 ASP A O 1
ATOM 666 N N . GLU A 1 76 ? 12.511 19.930 1.167 1.00 54.16 76 GLU A N 1
ATOM 667 C CA . GLU A 1 76 ? 11.394 20.906 1.047 1.00 54.16 76 GLU A CA 1
ATOM 668 C C . GLU A 1 76 ? 10.290 20.770 -0.042 1.00 54.16 76 GLU A C 1
ATOM 670 O O . GLU A 1 76 ? 9.575 21.733 -0.316 1.00 54.16 76 GLU A O 1
ATOM 675 N N . ASP A 1 77 ? 10.067 19.615 -0.663 1.00 72.94 77 ASP A N 1
ATOM 676 C CA . ASP A 1 77 ? 9.030 19.407 -1.674 1.00 72.94 77 ASP A CA 1
ATOM 677 C C . ASP A 1 77 ? 7.778 18.793 -1.025 1.00 72.94 77 ASP A C 1
ATOM 679 O O . ASP A 1 77 ? 7.527 17.583 -1.067 1.00 72.94 77 ASP A O 1
ATOM 683 N N . ALA A 1 78 ? 6.982 19.661 -0.392 1.00 77.06 78 ALA A N 1
ATOM 684 C CA . ALA A 1 78 ? 5.721 19.293 0.258 1.00 77.06 78 ALA A CA 1
ATOM 685 C C . ALA A 1 78 ? 4.738 18.589 -0.700 1.00 77.06 78 ALA A C 1
ATOM 687 O O . ALA A 1 78 ? 3.916 17.773 -0.275 1.00 77.06 78 ALA A O 1
ATOM 688 N N . GLU A 1 79 ? 4.827 18.869 -2.004 1.00 83.81 79 GLU A N 1
ATOM 689 C CA . GLU A 1 79 ? 4.021 18.200 -3.022 1.00 83.81 79 GLU A CA 1
ATOM 690 C C . GLU A 1 79 ? 4.437 16.729 -3.164 1.00 83.81 79 GLU A C 1
ATOM 692 O O . GLU A 1 79 ? 3.587 15.831 -3.142 1.00 83.81 79 GLU A O 1
ATOM 697 N N . ARG A 1 80 ? 5.747 16.452 -3.225 1.00 85.56 80 ARG A N 1
ATOM 698 C CA . ARG A 1 80 ? 6.276 15.080 -3.283 1.00 85.56 80 ARG A CA 1
ATOM 699 C C . ARG A 1 80 ? 5.991 14.302 -2.010 1.00 85.56 80 ARG A C 1
ATOM 701 O O . ARG A 1 80 ? 5.628 13.130 -2.105 1.00 85.56 80 ARG A O 1
ATOM 708 N N . GLU A 1 81 ? 6.068 14.926 -0.839 1.00 85.44 81 GLU A N 1
ATOM 709 C CA . GLU A 1 81 ? 5.633 14.280 0.403 1.00 85.44 81 GLU A CA 1
ATOM 710 C C . GLU A 1 81 ? 4.146 13.879 0.322 1.00 85.44 81 GLU A C 1
ATOM 712 O O . GLU A 1 81 ? 3.779 12.728 0.582 1.00 85.44 81 GLU A O 1
ATOM 717 N N . GLY A 1 82 ? 3.291 14.781 -0.171 1.00 87.38 82 GLY A N 1
ATOM 718 C CA . GLY A 1 82 ? 1.890 14.479 -0.461 1.00 87.38 82 GLY A CA 1
ATOM 719 C C . GLY A 1 82 ? 1.719 13.307 -1.437 1.00 87.38 82 GLY A C 1
ATOM 720 O O . GLY A 1 82 ? 0.858 12.444 -1.235 1.00 87.38 82 GLY A O 1
ATOM 721 N N . HIS A 1 83 ? 2.555 13.218 -2.475 1.00 90.50 83 HIS A N 1
ATOM 722 C CA . HIS A 1 83 ? 2.557 12.091 -3.411 1.00 90.50 83 HIS A CA 1
ATOM 723 C C . HIS A 1 83 ? 2.960 10.776 -2.740 1.00 90.50 83 HIS A C 1
ATOM 725 O O . HIS A 1 83 ? 2.315 9.755 -2.986 1.00 90.50 83 HIS A O 1
ATOM 731 N N . PHE A 1 84 ? 3.958 10.792 -1.855 1.00 91.50 84 PHE A N 1
ATOM 732 C CA . PHE A 1 84 ? 4.355 9.619 -1.080 1.00 91.50 84 PHE A CA 1
ATOM 733 C C . PHE A 1 84 ? 3.192 9.084 -0.239 1.00 91.50 84 PHE A C 1
ATOM 735 O O . PHE A 1 84 ? 2.859 7.900 -0.327 1.00 91.50 84 PHE A O 1
ATOM 742 N N . TYR A 1 85 ? 2.489 9.946 0.497 1.00 90.38 85 TYR A N 1
ATOM 743 C CA . TYR A 1 85 ? 1.329 9.512 1.276 1.00 90.38 85 TYR A CA 1
ATOM 744 C C . TYR A 1 85 ? 0.173 9.004 0.402 1.00 90.38 85 TYR A C 1
ATOM 746 O O . TYR A 1 85 ? -0.470 8.012 0.749 1.00 90.38 85 TYR A O 1
ATOM 754 N N . ARG A 1 86 ? -0.069 9.601 -0.772 1.00 91.44 86 ARG A N 1
ATOM 755 C CA . ARG A 1 86 ? -1.068 9.092 -1.735 1.00 91.44 86 ARG A CA 1
ATOM 756 C C . ARG A 1 86 ? -0.703 7.713 -2.288 1.00 91.44 86 ARG A C 1
ATOM 758 O O . ARG A 1 86 ? -1.595 6.879 -2.465 1.00 91.44 86 ARG A O 1
ATOM 765 N N . ILE A 1 87 ? 0.585 7.441 -2.506 1.00 93.62 87 ILE A N 1
ATOM 766 C CA . ILE A 1 87 ? 1.082 6.105 -2.867 1.00 93.62 87 ILE A CA 1
ATOM 767 C C . ILE A 1 87 ? 0.776 5.108 -1.741 1.00 93.62 87 ILE A C 1
ATOM 769 O O . ILE A 1 87 ? 0.232 4.036 -2.011 1.00 93.62 87 ILE A O 1
ATOM 773 N N . LEU A 1 88 ? 1.041 5.470 -0.480 1.00 93.81 88 LEU A N 1
ATOM 774 C CA . LEU A 1 88 ? 0.712 4.621 0.673 1.00 93.81 88 LEU A CA 1
ATOM 775 C C . LEU A 1 88 ? -0.801 4.374 0.803 1.00 93.81 88 LEU A C 1
ATOM 777 O O . LEU A 1 88 ? -1.210 3.234 1.032 1.00 93.81 88 LEU A O 1
ATOM 781 N N . SER A 1 89 ? -1.640 5.395 0.579 1.00 92.94 89 SER A N 1
ATOM 782 C CA . SER A 1 89 ? -3.103 5.225 0.502 1.00 92.94 89 SER A CA 1
ATOM 783 C C . SER A 1 89 ? -3.469 4.183 -0.551 1.00 92.94 89 SER A C 1
ATOM 785 O O . SER A 1 89 ? -4.198 3.228 -0.276 1.00 92.94 89 SER A O 1
ATOM 787 N N . SER A 1 90 ? -2.898 4.332 -1.749 1.00 93.50 90 SER A N 1
ATOM 788 C CA . SER A 1 90 ? -3.174 3.467 -2.895 1.00 93.50 90 SER A CA 1
ATOM 789 C C . SER A 1 90 ? -2.777 2.021 -2.609 1.00 93.50 90 SER A C 1
ATOM 791 O O . SER A 1 90 ? -3.526 1.108 -2.947 1.00 93.50 90 SER A O 1
ATOM 793 N N . PHE A 1 91 ? -1.675 1.785 -1.889 1.00 94.00 91 PHE A N 1
ATOM 794 C CA . PHE A 1 91 ? -1.306 0.444 -1.427 1.00 94.00 91 PHE A CA 1
ATOM 795 C C . PHE A 1 91 ? -2.369 -0.215 -0.545 1.00 94.00 91 PHE A C 1
ATOM 797 O O . PHE A 1 91 ? -2.591 -1.418 -0.660 1.00 94.00 91 PHE A O 1
ATOM 804 N N . VAL A 1 92 ? -3.056 0.541 0.312 1.00 92.75 92 VAL A N 1
ATOM 805 C CA . VAL A 1 92 ? -4.184 0.006 1.089 1.00 92.75 92 VAL A CA 1
ATOM 806 C C . VAL A 1 92 ? -5.413 -0.184 0.201 1.00 92.75 92 VAL A C 1
ATOM 808 O O . VAL A 1 92 ? -6.106 -1.197 0.310 1.00 92.75 92 VAL A O 1
ATOM 811 N N . MET A 1 93 ? -5.674 0.761 -0.704 1.00 91.31 93 MET A N 1
ATOM 812 C CA . MET A 1 93 ? -6.807 0.717 -1.632 1.00 91.31 93 MET A CA 1
ATOM 813 C C . MET A 1 93 ? -6.738 -0.435 -2.636 1.00 91.31 93 MET A C 1
ATOM 815 O O . MET A 1 93 ? -7.782 -0.862 -3.126 1.00 91.31 93 MET A O 1
ATOM 819 N N . VAL A 1 94 ? -5.556 -1.008 -2.879 1.00 91.56 94 VAL A N 1
ATOM 820 C CA . VAL A 1 94 ? -5.414 -2.261 -3.635 1.00 91.56 94 VAL A CA 1
ATOM 821 C C . VAL A 1 94 ? -6.341 -3.356 -3.108 1.00 91.56 94 VAL A C 1
ATOM 823 O O . VAL A 1 94 ? -6.940 -4.100 -3.883 1.00 91.56 94 VAL A O 1
ATOM 826 N N . PHE A 1 95 ? -6.497 -3.415 -1.788 1.00 89.00 95 PHE A N 1
ATOM 827 C CA . PHE A 1 95 ? -7.300 -4.416 -1.102 1.00 89.00 95 PHE A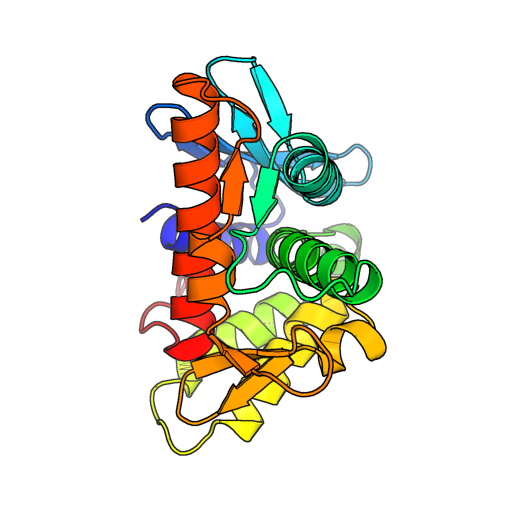 CA 1
ATOM 828 C C . PHE A 1 95 ? -8.784 -4.046 -1.014 1.00 89.00 95 PHE A C 1
ATOM 830 O O . PHE A 1 95 ? -9.567 -4.798 -0.446 1.00 89.00 95 PHE A O 1
ATOM 837 N N . HIS A 1 96 ? -9.209 -2.905 -1.555 1.00 86.62 96 HIS A N 1
ATOM 838 C CA . HIS A 1 96 ? -10.620 -2.542 -1.604 1.00 86.62 96 HIS A CA 1
ATOM 839 C C . HIS A 1 96 ? -11.381 -3.422 -2.604 1.00 86.62 96 HIS A C 1
ATOM 841 O O . HIS A 1 96 ? -10.969 -3.558 -3.757 1.00 86.62 96 HIS A O 1
ATOM 847 N N . ILE A 1 97 ? -12.523 -3.970 -2.180 1.00 81.94 97 ILE A N 1
ATOM 848 C CA . ILE A 1 97 ? -13.367 -4.834 -3.016 1.00 81.94 97 ILE A CA 1
ATOM 849 C C . ILE A 1 97 ? -14.759 -4.215 -3.149 1.00 81.94 97 ILE A C 1
ATOM 851 O O . ILE A 1 97 ? -15.489 -4.099 -2.162 1.00 81.94 97 ILE A O 1
ATOM 855 N N . ASP A 1 98 ? -15.162 -3.874 -4.372 1.00 79.38 98 ASP A N 1
ATOM 856 C CA . ASP A 1 98 ? -16.534 -3.468 -4.688 1.00 79.38 98 ASP A CA 1
ATOM 857 C C . ASP A 1 98 ? -17.309 -4.646 -5.286 1.00 79.38 98 ASP A C 1
ATOM 859 O O . ASP A 1 98 ? -17.201 -4.959 -6.472 1.00 79.38 98 ASP A O 1
ATOM 863 N N . VAL A 1 99 ? -18.125 -5.317 -4.471 1.00 73.00 99 VAL A N 1
ATOM 864 C CA . VAL A 1 99 ? -18.849 -6.501 -4.954 1.00 73.00 99 VAL A CA 1
ATOM 865 C C . VAL A 1 99 ? -19.974 -6.170 -5.926 1.00 73.00 99 VAL A C 1
ATOM 867 O O . VAL A 1 99 ? -20.434 -7.076 -6.614 1.00 73.00 99 VAL A O 1
ATOM 870 N N . ASN A 1 100 ? -20.431 -4.914 -6.020 1.00 69.50 100 ASN A N 1
ATOM 871 C CA . ASN A 1 100 ? -21.431 -4.561 -7.033 1.00 69.50 100 ASN A CA 1
ATOM 872 C C . ASN A 1 100 ? -20.854 -4.753 -8.438 1.00 69.50 100 ASN A C 1
ATOM 874 O O . ASN A 1 100 ? -21.566 -5.201 -9.331 1.00 69.50 100 ASN A O 1
ATOM 878 N N . GLN A 1 101 ? -19.554 -4.492 -8.605 1.00 62.34 101 GLN A N 1
ATOM 879 C CA . GLN A 1 101 ? -18.845 -4.758 -9.854 1.00 62.34 101 GLN A CA 1
ATOM 880 C C . GLN A 1 101 ? -18.623 -6.263 -10.082 1.00 62.34 101 GLN A C 1
ATOM 882 O O . GLN A 1 101 ? -18.685 -6.719 -11.221 1.00 62.34 101 GLN A O 1
ATOM 887 N N . LEU A 1 102 ? -18.457 -7.054 -9.013 1.00 61.41 102 LEU A N 1
ATOM 888 C CA . LEU A 1 102 ? -18.264 -8.511 -9.101 1.00 61.41 102 LEU A CA 1
ATOM 889 C C . LEU A 1 102 ? -19.536 -9.270 -9.506 1.00 61.41 102 LEU A C 1
ATOM 891 O O . LEU A 1 102 ? -19.474 -10.237 -10.265 1.00 61.41 102 LEU A O 1
ATOM 895 N N . TYR A 1 103 ? -20.709 -8.842 -9.025 1.00 58.91 103 TYR A N 1
ATOM 896 C CA . TYR A 1 103 ? -21.979 -9.517 -9.332 1.00 58.91 103 TYR A CA 1
ATOM 897 C C . TYR A 1 103 ? -22.390 -9.415 -10.808 1.00 58.91 103 TYR A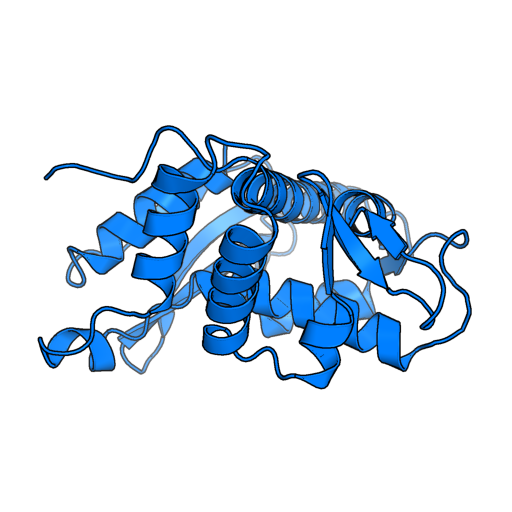 C 1
ATOM 899 O O . TYR A 1 103 ? -23.224 -10.206 -11.250 1.00 58.91 103 TYR A O 1
ATOM 907 N N . ASN A 1 104 ? -21.764 -8.527 -11.585 1.00 53.12 104 ASN A N 1
ATOM 908 C CA . ASN A 1 104 ? -22.022 -8.395 -13.017 1.00 53.12 104 ASN A CA 1
ATOM 909 C C . ASN A 1 104 ? -21.358 -9.488 -13.882 1.00 53.12 104 ASN A C 1
ATOM 911 O O . ASN A 1 104 ? -21.530 -9.458 -15.094 1.00 53.12 104 ASN A O 1
ATOM 915 N N . LYS A 1 105 ? -20.660 -10.483 -13.298 1.00 46.44 105 LYS A N 1
ATOM 916 C CA . LYS A 1 105 ? -20.068 -11.674 -13.969 1.00 46.44 105 LYS A CA 1
ATOM 917 C C . LYS A 1 105 ? -19.113 -11.405 -15.151 1.00 46.44 105 LYS A C 1
ATOM 919 O O . LYS A 1 105 ? -18.577 -12.359 -15.706 1.00 46.44 105 LYS A O 1
ATOM 924 N N . THR A 1 106 ? -18.872 -10.150 -15.523 1.00 46.97 106 THR A N 1
ATOM 925 C CA . THR A 1 106 ? -18.083 -9.753 -16.7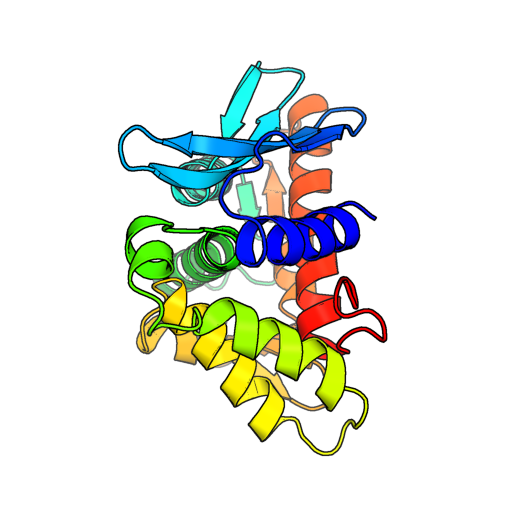00 1.00 46.97 106 THR A CA 1
ATOM 926 C C . THR A 1 106 ? -16.819 -8.962 -16.372 1.00 46.97 106 THR A C 1
ATOM 928 O O . THR A 1 106 ? -15.967 -8.832 -17.245 1.00 46.97 106 THR A O 1
ATOM 931 N N . CYS A 1 107 ? -16.631 -8.494 -15.135 1.00 50.34 107 CYS A N 1
ATOM 932 C CA . CYS A 1 107 ? -15.400 -7.816 -14.727 1.00 50.34 107 CYS A CA 1
ATOM 933 C C . CYS A 1 107 ? -14.596 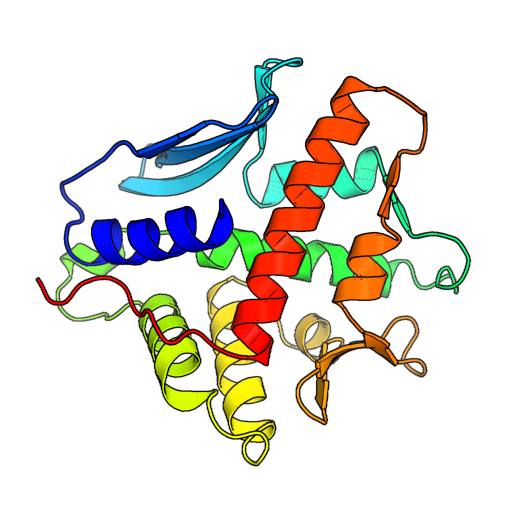-8.688 -13.767 1.00 50.34 107 CYS A C 1
ATOM 935 O O . CYS A 1 107 ? -14.931 -8.806 -12.588 1.00 50.34 107 CYS A O 1
ATOM 937 N N . ILE A 1 108 ? -13.498 -9.253 -14.267 1.00 56.00 108 ILE A N 1
ATOM 938 C CA . ILE A 1 108 ? -12.372 -9.560 -13.391 1.00 56.00 108 ILE A CA 1
ATOM 939 C C . ILE A 1 108 ? -11.871 -8.206 -12.863 1.00 56.00 108 ILE A C 1
ATOM 941 O O . ILE A 1 108 ? -11.571 -7.327 -13.666 1.00 56.00 108 ILE A O 1
ATOM 945 N N . ASP A 1 109 ? -11.814 -8.002 -11.543 1.00 68.44 109 ASP A N 1
ATOM 946 C CA . ASP A 1 109 ? -11.160 -6.823 -10.975 1.00 68.44 109 ASP A CA 1
ATOM 947 C C . ASP A 1 109 ? -9.693 -6.864 -11.393 1.00 68.44 109 ASP A C 1
ATOM 949 O O . ASP A 1 109 ? -8.912 -7.746 -11.017 1.00 68.44 109 ASP A O 1
ATOM 953 N N . ASN A 1 110 ? -9.346 -5.873 -12.193 1.00 77.31 110 ASN A N 1
ATOM 954 C CA . ASN A 1 110 ? -8.027 -5.599 -12.719 1.00 77.31 110 ASN A CA 1
ATOM 955 C C . ASN A 1 110 ? -6.926 -5.676 -11.641 1.00 77.31 110 ASN A C 1
ATOM 957 O O . ASN A 1 110 ? -5.812 -6.120 -11.927 1.00 77.31 110 ASN A O 1
ATOM 961 N N . LYS A 1 111 ? -7.241 -5.341 -10.380 1.00 87.19 111 LYS A N 1
ATOM 962 C CA . LYS A 1 111 ? -6.310 -5.450 -9.246 1.00 87.19 111 LYS A CA 1
ATOM 963 C C . LYS A 1 111 ? -5.982 -6.897 -8.876 1.00 87.19 111 LYS A C 1
ATOM 965 O O . LYS A 1 111 ? -4.816 -7.216 -8.654 1.00 87.19 111 LYS A O 1
ATOM 970 N N . ALA A 1 112 ? -6.980 -7.784 -8.839 1.00 84.31 112 ALA A N 1
ATOM 971 C CA . ALA A 1 112 ? -6.771 -9.198 -8.521 1.00 84.31 112 ALA A CA 1
ATOM 972 C C . ALA A 1 112 ? -5.939 -9.894 -9.602 1.00 84.31 112 ALA A C 1
ATOM 974 O O . ALA A 1 112 ? -5.017 -10.647 -9.284 1.00 84.31 112 ALA A O 1
ATOM 975 N N . LEU A 1 113 ? -6.201 -9.574 -10.873 1.00 83.00 113 LEU A N 1
ATOM 976 C CA . LEU A 1 113 ? -5.385 -10.055 -11.982 1.00 83.00 113 LEU A CA 1
ATOM 977 C C . LEU A 1 113 ? -3.937 -9.566 -11.859 1.00 83.00 113 LEU A C 1
ATOM 979 O O . LEU A 1 113 ? -3.022 -10.376 -11.940 1.00 83.00 113 LEU A O 1
ATOM 983 N N . ALA A 1 114 ? -3.713 -8.272 -11.616 1.00 88.12 114 ALA A N 1
ATOM 984 C CA . ALA A 1 114 ? -2.365 -7.721 -11.484 1.00 88.12 114 ALA A CA 1
ATOM 985 C C . ALA A 1 114 ? -1.584 -8.342 -10.315 1.00 88.12 114 ALA A C 1
ATOM 987 O O . ALA A 1 114 ? -0.432 -8.731 -10.494 1.00 88.12 114 ALA A O 1
ATOM 988 N N . LEU A 1 115 ? -2.217 -8.519 -9.148 1.00 89.00 115 LEU A N 1
ATOM 989 C CA . LEU A 1 115 ? -1.615 -9.235 -8.017 1.00 89.00 115 LEU A CA 1
ATOM 990 C C . LEU A 1 115 ? -1.276 -10.687 -8.382 1.00 89.00 115 LEU A C 1
ATOM 992 O O . LEU A 1 115 ? -0.198 -11.170 -8.043 1.00 89.00 115 LEU A O 1
ATOM 996 N N . TYR A 1 116 ? -2.155 -11.382 -9.108 1.00 84.94 116 TYR A N 1
ATOM 997 C CA . TYR A 1 116 ? -1.889 -12.748 -9.556 1.00 84.94 116 TYR A CA 1
ATOM 998 C C . TYR A 1 116 ? -0.692 -12.795 -10.515 1.00 84.94 116 TYR A C 1
ATOM 1000 O O . TYR A 1 116 ? 0.224 -13.596 -10.319 1.00 84.94 116 TYR A O 1
ATOM 1008 N N . GLN A 1 117 ? -0.634 -11.890 -11.494 1.00 85.25 117 GLN A N 1
ATOM 1009 C CA . GLN A 1 117 ? 0.490 -11.801 -12.426 1.00 85.25 117 GLN A CA 1
ATOM 1010 C C . GLN A 1 117 ? 1.805 -11.460 -11.707 1.00 85.25 117 GLN A C 1
ATOM 1012 O O . GLN A 1 117 ? 2.835 -12.053 -12.022 1.00 85.25 117 GLN A O 1
ATOM 1017 N N . LEU A 1 118 ? 1.777 -10.574 -10.706 1.00 87.62 118 LEU A N 1
ATOM 1018 C CA . LEU A 1 118 ? 2.942 -10.255 -9.870 1.00 87.62 118 LEU A CA 1
ATOM 1019 C C . LEU A 1 118 ? 3.390 -11.446 -9.013 1.00 87.62 118 LEU A C 1
ATOM 1021 O O . LEU A 1 118 ? 4.586 -11.635 -8.823 1.00 87.62 118 LEU A O 1
ATOM 1025 N N . SER A 1 119 ? 2.471 -12.290 -8.539 1.00 84.00 119 SER A N 1
ATOM 1026 C CA . SER A 1 119 ? 2.860 -13.517 -7.829 1.00 84.00 119 SER A CA 1
ATOM 1027 C C . SER A 1 119 ? 3.588 -14.503 -8.753 1.00 84.00 119 SER A C 1
ATOM 1029 O O . SER A 1 119 ? 4.652 -15.004 -8.407 1.00 84.00 119 SER A O 1
ATOM 1031 N N . ARG A 1 120 ? 3.064 -14.718 -9.968 1.00 75.00 120 ARG A N 1
ATOM 1032 C CA . ARG A 1 120 ? 3.516 -15.761 -10.904 1.00 75.00 120 ARG A CA 1
ATOM 1033 C C . ARG A 1 120 ? 4.737 -15.382 -11.736 1.00 75.00 120 ARG A C 1
ATOM 1035 O O . ARG A 1 120 ? 5.554 -16.244 -12.040 1.00 75.00 120 ARG A O 1
ATOM 1042 N N . ASN A 1 121 ? 4.842 -14.121 -12.151 1.00 66.44 121 ASN A N 1
ATOM 1043 C CA . ASN A 1 121 ? 5.772 -13.713 -13.210 1.00 66.44 121 ASN A CA 1
ATOM 1044 C C . ASN A 1 121 ? 6.995 -12.943 -12.697 1.00 66.44 121 ASN A C 1
ATOM 1046 O O . ASN A 1 121 ? 7.846 -12.545 -13.491 1.00 66.44 121 ASN A O 1
ATOM 1050 N N . CYS A 1 122 ? 7.109 -12.730 -11.385 1.00 60.41 122 CYS A N 1
ATOM 1051 C CA . CYS A 1 122 ? 8.215 -11.978 -10.790 1.00 60.41 122 CYS A CA 1
ATOM 1052 C C . CYS A 1 122 ? 9.489 -12.799 -10.542 1.00 60.41 122 CYS A C 1
ATOM 1054 O O . CYS A 1 122 ? 10.469 -12.230 -10.065 1.00 60.41 122 CYS A O 1
ATOM 1056 N N . VAL A 1 123 ? 9.515 -14.080 -10.921 1.00 58.09 123 VAL A N 1
ATOM 1057 C CA . VAL A 1 123 ? 10.631 -15.009 -10.654 1.00 58.09 123 VAL A CA 1
ATOM 1058 C C . VAL A 1 123 ? 11.891 -14.707 -11.494 1.00 58.09 123 VAL A C 1
ATOM 1060 O O . VAL A 1 123 ? 12.945 -15.290 -11.259 1.00 58.09 123 VAL A O 1
ATOM 1063 N N . SER A 1 124 ? 11.835 -13.770 -12.455 1.00 60.12 124 SER A N 1
ATOM 1064 C CA . SER A 1 124 ? 13.003 -13.353 -13.249 1.00 60.12 124 SER A CA 1
ATOM 1065 C C . SER A 1 124 ? 13.343 -11.859 -13.078 1.00 60.12 124 SER A C 1
ATOM 1067 O O . SER A 1 124 ? 12.486 -11.001 -13.315 1.00 60.12 124 SER A O 1
ATOM 1069 N N . PRO A 1 125 ? 14.600 -11.501 -12.742 1.00 57.06 125 PRO A N 1
ATOM 1070 C CA . PRO A 1 125 ? 15.082 -10.113 -12.708 1.00 57.06 125 PRO A CA 1
ATOM 1071 C C . PRO A 1 125 ? 15.075 -9.409 -14.074 1.00 57.06 125 PRO A C 1
ATOM 1073 O O . PRO A 1 125 ? 15.192 -8.191 -14.140 1.00 57.06 125 PRO A O 1
ATOM 1076 N N . LEU A 1 126 ? 14.942 -10.157 -15.175 1.00 59.00 126 LEU A N 1
ATOM 1077 C CA . LEU A 1 126 ? 15.045 -9.632 -16.542 1.00 59.00 126 LEU A CA 1
ATOM 1078 C C . LEU A 1 126 ? 13.812 -8.836 -16.999 1.00 59.00 126 LEU A C 1
ATOM 1080 O O . LEU A 1 126 ? 13.797 -8.347 -18.126 1.00 59.00 126 LEU A O 1
ATOM 1084 N N . ASN A 1 127 ? 12.786 -8.692 -16.151 1.00 75.69 127 ASN A N 1
ATOM 1085 C CA . ASN A 1 127 ? 11.490 -8.160 -16.567 1.00 75.69 127 ASN A CA 1
ATOM 1086 C C . ASN A 1 127 ? 10.981 -6.950 -15.765 1.00 75.69 127 ASN A C 1
ATOM 1088 O O . ASN A 1 127 ? 9.776 -6.780 -15.576 1.00 75.69 127 ASN A O 1
ATOM 1092 N N . ASP A 1 128 ? 11.893 -6.080 -15.319 1.00 85.00 128 ASP A N 1
ATOM 1093 C CA . ASP A 1 128 ? 11.565 -4.859 -14.568 1.00 85.00 128 ASP A CA 1
ATOM 1094 C C . ASP A 1 128 ? 10.467 -4.012 -15.223 1.00 85.00 128 ASP A C 1
ATOM 1096 O O . ASP A 1 128 ? 9.583 -3.538 -14.523 1.00 85.00 128 ASP A O 1
ATOM 1100 N N . LYS A 1 129 ? 10.470 -3.867 -16.556 1.00 86.00 129 LYS A N 1
ATOM 1101 C CA . LYS A 1 129 ? 9.446 -3.092 -17.282 1.00 86.00 129 LYS A CA 1
ATOM 1102 C C . LYS A 1 129 ? 8.046 -3.696 -17.169 1.00 86.00 129 LYS A C 1
ATOM 1104 O O . LYS A 1 129 ? 7.068 -2.970 -17.003 1.00 86.00 129 LYS A O 1
ATOM 1109 N N . VAL A 1 130 ? 7.930 -5.019 -17.268 1.00 85.38 130 VAL A N 1
ATOM 1110 C CA . VAL A 1 130 ? 6.635 -5.702 -17.127 1.00 85.38 130 VAL A CA 1
ATOM 1111 C C . VAL A 1 130 ? 6.166 -5.637 -15.680 1.00 85.38 130 VAL A C 1
ATOM 1113 O O . VAL A 1 130 ? 4.991 -5.383 -15.429 1.00 85.38 130 VAL A O 1
ATOM 1116 N N . ARG A 1 131 ? 7.083 -5.795 -14.721 1.00 86.50 131 ARG A N 1
ATOM 1117 C CA . ARG A 1 131 ? 6.767 -5.651 -13.299 1.00 86.50 131 ARG A CA 1
ATOM 1118 C C . ARG A 1 131 ? 6.309 -4.229 -12.969 1.00 86.50 131 ARG A C 1
ATOM 1120 O O . ARG A 1 131 ? 5.265 -4.072 -12.347 1.00 86.50 131 ARG A O 1
ATOM 1127 N N . GLU A 1 132 ? 7.023 -3.214 -13.452 1.00 90.81 132 GLU A N 1
ATOM 1128 C CA . GLU A 1 132 ? 6.630 -1.804 -13.350 1.00 90.81 132 GLU A CA 1
ATOM 1129 C C . GLU A 1 132 ? 5.225 -1.588 -13.914 1.00 90.81 132 GLU A C 1
ATOM 1131 O O . GLU A 1 132 ? 4.381 -1.007 -13.241 1.00 90.81 132 GLU A O 1
ATOM 1136 N N . SER A 1 133 ? 4.936 -2.155 -15.089 1.00 89.62 133 SER A N 1
ATOM 1137 C CA . SER A 1 133 ? 3.618 -2.051 -15.726 1.00 89.62 133 SER A CA 1
ATOM 1138 C C . SER A 1 133 ? 2.504 -2.637 -14.853 1.00 89.62 133 SER A C 1
ATOM 1140 O O . SER A 1 133 ? 1.469 -1.998 -14.681 1.00 89.62 133 SER A O 1
ATOM 1142 N N . TYR A 1 134 ? 2.706 -3.815 -14.250 1.00 91.00 134 TYR A N 1
ATOM 1143 C CA . TYR A 1 134 ? 1.716 -4.403 -13.340 1.00 91.00 134 TYR A CA 1
ATOM 1144 C C . TYR A 1 134 ? 1.569 -3.620 -12.032 1.00 91.00 134 TYR A C 1
ATOM 1146 O O . TYR A 1 134 ? 0.445 -3.449 -11.563 1.00 91.00 134 TYR A O 1
ATOM 1154 N N . ILE A 1 135 ? 2.670 -3.124 -11.454 1.00 92.44 135 ILE A N 1
ATOM 1155 C CA . ILE A 1 135 ? 2.632 -2.270 -10.257 1.00 92.44 135 ILE A CA 1
ATOM 1156 C C . ILE A 1 135 ? 1.846 -0.992 -10.560 1.00 92.44 135 ILE A C 1
ATOM 1158 O O . ILE A 1 135 ? 0.939 -0.632 -9.816 1.00 92.44 135 ILE A O 1
ATOM 1162 N N . PHE A 1 136 ? 2.146 -0.316 -11.666 1.00 92.19 136 PHE A N 1
ATOM 1163 C CA . PHE A 1 136 ? 1.499 0.946 -12.022 1.00 92.19 136 PHE A CA 1
ATOM 1164 C C . PHE A 1 136 ? 0.029 0.735 -12.344 1.00 92.19 136 PHE A C 1
ATOM 1166 O O . PHE A 1 136 ? -0.818 1.500 -11.894 1.00 92.19 136 PHE A O 1
ATOM 1173 N N . TYR A 1 137 ? -0.294 -0.350 -13.042 1.00 90.88 137 TYR A N 1
ATOM 1174 C CA . TYR A 1 137 ? -1.671 -0.735 -13.300 1.00 90.88 137 TYR A CA 1
ATOM 1175 C C . TYR A 1 137 ? -2.451 -1.007 -12.008 1.00 90.88 137 TYR A C 1
ATOM 1177 O O . TYR A 1 137 ? -3.584 -0.548 -11.855 1.00 90.88 137 TYR A O 1
ATOM 1185 N N . LEU A 1 138 ? -1.839 -1.710 -11.053 1.00 91.62 138 LEU A N 1
ATOM 1186 C CA . LEU A 1 138 ? -2.421 -1.982 -9.742 1.00 91.62 138 LEU A CA 1
ATOM 1187 C C . LEU A 1 138 ? -2.725 -0.683 -8.979 1.00 91.62 138 LEU A C 1
ATOM 1189 O O . LEU A 1 138 ? -3.822 -0.526 -8.445 1.00 91.62 138 LEU A O 1
ATOM 1193 N N . LEU A 1 139 ? -1.776 0.254 -8.970 1.00 92.50 139 LEU A N 1
ATOM 1194 C CA . LEU A 1 139 ? -1.909 1.542 -8.290 1.00 92.50 139 LEU A CA 1
ATOM 1195 C C . LEU A 1 139 ? -2.896 2.483 -8.981 1.00 92.50 139 LEU A C 1
ATOM 1197 O O . LEU A 1 139 ? -3.679 3.146 -8.307 1.00 92.50 139 LEU A O 1
ATOM 1201 N N . TYR A 1 140 ? -2.931 2.490 -10.311 1.00 90.06 140 TYR A N 1
ATOM 1202 C CA . TYR A 1 140 ? -3.911 3.254 -11.078 1.00 90.06 140 TYR A CA 1
ATOM 1203 C C . TYR A 1 140 ? -5.346 2.811 -10.763 1.00 90.06 140 TYR A C 1
ATOM 1205 O O . TYR A 1 140 ? -6.212 3.632 -10.464 1.00 90.06 140 TYR A O 1
ATOM 1213 N N . ASN A 1 141 ? -5.590 1.495 -10.717 1.00 88.06 141 ASN A N 1
ATOM 1214 C CA . ASN A 1 141 ? -6.886 0.939 -10.303 1.00 88.06 141 ASN A CA 1
ATOM 1215 C C . ASN A 1 141 ? -7.185 1.146 -8.802 1.00 88.06 141 ASN A C 1
ATOM 1217 O O . ASN A 1 141 ? -8.303 0.886 -8.357 1.00 88.06 141 ASN A O 1
ATOM 1221 N N . ALA A 1 142 ? -6.203 1.613 -8.030 1.00 88.56 142 ALA A N 1
ATOM 1222 C CA . ALA A 1 142 ? -6.332 2.044 -6.642 1.00 88.56 142 ALA A CA 1
ATOM 1223 C C . ALA A 1 142 ? -6.381 3.584 -6.501 1.00 88.56 142 ALA A C 1
ATOM 1225 O O . ALA A 1 142 ? -6.188 4.103 -5.405 1.00 88.56 142 ALA A O 1
ATOM 1226 N N . HIS A 1 143 ? -6.684 4.292 -7.599 1.00 87.38 143 HIS A N 1
ATOM 1227 C CA . HIS A 1 143 ? -6.834 5.750 -7.701 1.00 87.38 143 HIS A CA 1
ATOM 1228 C C . HIS A 1 143 ? -5.546 6.569 -7.520 1.00 87.38 143 HIS A C 1
ATOM 1230 O O . HIS A 1 143 ? -5.603 7.721 -7.083 1.00 87.38 143 HIS A O 1
ATOM 1236 N N . LEU A 1 144 ? -4.396 6.012 -7.907 1.00 86.88 144 LEU A N 1
ATOM 1237 C CA . LEU A 1 144 ? -3.163 6.779 -8.084 1.00 86.88 144 LEU A CA 1
ATOM 1238 C C . LEU A 1 144 ? -3.077 7.323 -9.521 1.00 86.88 144 LEU A C 1
ATOM 1240 O O . LEU A 1 144 ? -3.081 6.546 -10.476 1.00 86.88 144 LEU A O 1
ATOM 1244 N N . TYR A 1 145 ? -3.001 8.643 -9.689 1.00 85.94 145 TYR A N 1
ATOM 1245 C CA . TYR A 1 145 ? -2.972 9.282 -11.010 1.00 85.94 145 TYR A CA 1
ATOM 1246 C C . TYR A 1 145 ? -1.533 9.495 -11.513 1.00 85.94 145 TYR A C 1
ATOM 1248 O O . TYR A 1 145 ? -0.563 9.256 -10.790 1.00 85.94 145 TYR A O 1
ATOM 1256 N N . SER A 1 146 ? -1.393 9.899 -12.782 1.00 79.12 146 SER A N 1
ATOM 1257 C CA . SER A 1 146 ? -0.117 9.904 -13.519 1.00 79.12 146 SER A CA 1
ATOM 1258 C C . SER A 1 146 ? 1.004 10.653 -12.802 1.00 79.12 146 SER A C 1
ATOM 1260 O O . SER A 1 146 ? 2.074 10.091 -12.614 1.00 79.12 146 SER A O 1
ATOM 1262 N N . GLU A 1 147 ? 0.743 11.861 -12.304 1.00 80.56 147 GLU A N 1
ATOM 1263 C CA . GLU A 1 147 ? 1.763 12.691 -11.642 1.00 80.56 147 GLU A CA 1
ATOM 1264 C C . GLU A 1 147 ? 2.342 12.029 -10.381 1.00 80.56 147 GLU A C 1
ATOM 1266 O O . GLU A 1 147 ? 3.522 12.193 -10.068 1.00 80.56 147 GLU A O 1
ATOM 1271 N N . GLN A 1 148 ? 1.531 11.239 -9.665 1.00 85.25 148 GLN A N 1
ATOM 1272 C CA . GLN A 1 148 ? 1.999 10.488 -8.499 1.00 85.25 148 GLN A CA 1
ATOM 1273 C C . GLN A 1 148 ? 2.700 9.186 -8.895 1.00 85.25 148 GLN A C 1
ATOM 1275 O O . GLN A 1 148 ? 3.639 8.765 -8.219 1.00 85.25 148 GLN A O 1
ATOM 1280 N N . LEU A 1 149 ? 2.262 8.548 -9.983 1.00 84.88 149 LEU A N 1
ATOM 1281 C CA . LEU A 1 149 ? 2.930 7.374 -10.549 1.00 84.88 149 LEU A CA 1
ATOM 1282 C C . LEU A 1 149 ? 4.324 7.717 -11.081 1.00 84.88 149 LEU A C 1
ATOM 1284 O O . LEU A 1 149 ? 5.242 6.923 -10.897 1.00 84.88 149 LEU A O 1
ATOM 1288 N N . ASP A 1 150 ? 4.512 8.913 -11.638 1.00 87.00 150 ASP A N 1
ATOM 1289 C CA . ASP A 1 150 ? 5.806 9.400 -12.129 1.00 87.00 150 ASP A CA 1
ATOM 1290 C C . ASP A 1 150 ? 6.846 9.569 -11.004 1.00 87.00 150 ASP A C 1
ATOM 1292 O O . ASP A 1 150 ? 8.055 9.601 -11.254 1.00 87.00 150 ASP A O 1
ATOM 1296 N N . CYS A 1 151 ? 6.402 9.644 -9.741 1.00 90.19 151 CYS A N 1
ATOM 1297 C CA . CYS A 1 151 ? 7.293 9.592 -8.583 1.00 90.19 151 CYS A CA 1
ATOM 1298 C C . CYS A 1 151 ? 7.901 8.202 -8.367 1.00 90.19 151 CYS A C 1
ATOM 1300 O O . CYS A 1 151 ? 8.875 8.081 -7.628 1.00 90.19 151 CYS A O 1
ATOM 1302 N N . LEU A 1 152 ? 7.320 7.146 -8.934 1.00 93.94 152 LEU A N 1
ATOM 1303 C CA . LEU A 1 152 ? 7.765 5.776 -8.736 1.00 93.94 152 LEU A CA 1
ATOM 1304 C C . LEU A 1 152 ? 8.628 5.309 -9.898 1.00 93.94 152 LEU A C 1
ATOM 1306 O O . LEU A 1 152 ? 8.441 5.687 -11.051 1.00 93.94 152 LEU A O 1
ATOM 1310 N N . LYS A 1 153 ? 9.592 4.445 -9.589 1.00 92.81 153 LYS A N 1
ATOM 1311 C CA . LYS A 1 153 ? 10.399 3.806 -10.623 1.00 92.81 153 LYS A CA 1
ATOM 1312 C C . LYS A 1 153 ? 10.865 2.439 -10.206 1.00 92.81 153 LYS A C 1
ATOM 1314 O O . LYS A 1 153 ? 11.420 2.284 -9.123 1.00 92.81 153 LYS A O 1
ATOM 1319 N N . PHE A 1 154 ? 10.720 1.466 -11.088 1.00 91.25 154 PHE A N 1
ATOM 1320 C CA . PHE A 1 154 ? 11.212 0.123 -10.854 1.00 91.25 154 PHE A CA 1
ATOM 1321 C C . PHE A 1 154 ? 12.523 -0.093 -11.620 1.00 91.25 154 PHE A C 1
ATOM 1323 O O . PHE A 1 154 ? 12.580 0.049 -12.843 1.00 91.25 154 PHE A O 1
ATOM 1330 N N . ARG A 1 155 ? 13.621 -0.384 -10.911 1.00 89.06 155 ARG A N 1
ATOM 1331 C CA . ARG A 1 155 ? 14.935 -0.634 -11.529 1.00 89.06 155 ARG A CA 1
ATOM 1332 C C . ARG A 1 155 ? 15.710 -1.687 -10.749 1.00 89.06 155 ARG A C 1
ATOM 1334 O O . ARG A 1 155 ? 15.821 -1.598 -9.534 1.00 89.06 155 ARG A O 1
ATOM 1341 N N . LYS A 1 156 ? 16.330 -2.627 -11.456 1.00 88.12 156 LYS A N 1
ATOM 1342 C CA . LYS A 1 156 ? 17.156 -3.711 -10.908 1.00 88.12 156 LYS A CA 1
ATOM 1343 C C . LYS A 1 156 ? 16.461 -4.467 -9.766 1.00 88.12 156 LYS A C 1
ATOM 1345 O O . LYS A 1 156 ? 17.080 -4.712 -8.736 1.00 88.12 156 LYS A O 1
ATOM 1350 N N . GLY A 1 157 ? 15.178 -4.801 -9.924 1.00 87.88 157 GLY A N 1
ATOM 1351 C CA . GLY A 1 157 ? 14.433 -5.515 -8.877 1.00 87.88 157 GLY A CA 1
ATOM 1352 C C . GLY A 1 157 ? 13.975 -4.668 -7.682 1.00 87.88 157 GLY A C 1
ATOM 1353 O O . GLY A 1 157 ? 13.456 -5.236 -6.730 1.00 87.88 157 GLY A O 1
ATOM 1354 N N . VA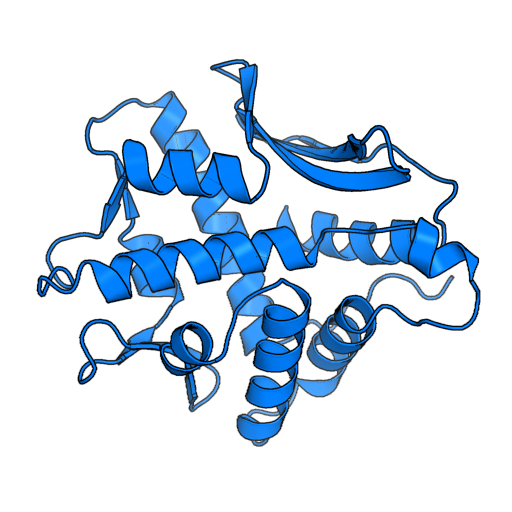L A 1 158 ? 14.150 -3.342 -7.702 1.00 92.50 158 VAL A N 1
ATOM 1355 C CA . VAL A 1 158 ? 13.833 -2.464 -6.562 1.00 92.50 158 VAL A CA 1
ATOM 1356 C C . VAL A 1 158 ? 12.882 -1.346 -6.980 1.00 92.50 158 VAL A C 1
ATOM 1358 O O . VAL A 1 158 ? 13.050 -0.738 -8.043 1.00 92.50 158 VAL A O 1
ATOM 1361 N N . LEU A 1 159 ? 11.895 -1.062 -6.127 1.00 94.62 159 LEU A N 1
ATOM 1362 C CA . LEU A 1 159 ? 10.972 0.057 -6.293 1.00 94.62 159 LEU A CA 1
ATOM 1363 C C . LEU A 1 159 ? 11.531 1.303 -5.595 1.00 94.62 159 LEU A C 1
ATOM 1365 O O . LEU A 1 159 ? 11.773 1.307 -4.388 1.00 94.62 159 LEU A O 1
ATOM 1369 N N . PHE A 1 160 ? 11.720 2.371 -6.359 1.00 94.75 160 PHE A N 1
ATOM 1370 C CA . PHE A 1 160 ? 12.244 3.653 -5.903 1.00 94.75 160 PHE A CA 1
ATOM 1371 C C . PHE A 1 160 ? 11.162 4.728 -5.910 1.00 94.75 160 PHE A C 1
ATOM 1373 O O . PHE A 1 160 ? 10.259 4.701 -6.744 1.00 94.75 160 PHE A O 1
ATOM 1380 N N . PHE A 1 161 ? 11.320 5.703 -5.021 1.00 93.75 161 PHE A N 1
ATOM 1381 C CA . PHE A 1 161 ? 10.557 6.938 -4.961 1.00 93.75 161 PHE A CA 1
ATOM 1382 C C . PHE A 1 161 ? 11.457 8.136 -5.275 1.00 93.75 161 PHE A C 1
ATOM 1384 O O . PHE A 1 161 ? 12.577 8.223 -4.769 1.00 93.75 161 PHE A O 1
ATOM 1391 N N . ASN A 1 162 ? 10.970 9.043 -6.114 1.00 91.12 162 ASN A N 1
ATOM 1392 C CA . ASN A 1 162 ? 11.625 10.290 -6.472 1.00 91.12 162 ASN A CA 1
ATOM 1393 C C . ASN A 1 162 ? 11.222 11.395 -5.487 1.00 91.12 162 ASN A C 1
ATOM 1395 O O . ASN A 1 162 ? 10.092 11.876 -5.547 1.00 91.12 162 ASN A O 1
ATOM 1399 N N . VAL A 1 163 ? 12.134 11.791 -4.597 1.00 85.06 163 VAL A N 1
ATOM 1400 C CA . VAL A 1 163 ? 11.817 12.719 -3.494 1.00 85.06 163 VAL A CA 1
ATOM 1401 C C . VAL A 1 163 ? 11.770 14.189 -3.896 1.00 85.06 163 VAL A C 1
ATOM 1403 O O . VAL A 1 163 ? 11.014 14.936 -3.301 1.00 85.06 163 VAL A O 1
ATOM 1406 N N . ASN A 1 164 ? 12.547 14.611 -4.896 1.00 82.12 164 ASN A N 1
ATOM 1407 C CA . ASN A 1 164 ? 12.722 16.032 -5.245 1.00 82.12 164 ASN A CA 1
ATOM 1408 C C . ASN A 1 164 ? 12.897 16.250 -6.763 1.00 82.12 164 ASN A C 1
ATOM 1410 O O . ASN A 1 164 ? 13.575 17.170 -7.224 1.00 82.12 164 ASN A O 1
ATOM 1414 N N . GLY A 1 165 ? 12.389 15.317 -7.571 1.00 79.94 165 GLY A N 1
ATOM 1415 C CA . GLY A 1 165 ? 12.579 15.299 -9.024 1.00 79.94 165 GLY A CA 1
ATOM 1416 C C . GLY A 1 165 ? 13.941 14.759 -9.484 1.00 79.94 165 GLY A C 1
ATOM 1417 O O . GLY A 1 165 ? 14.057 14.347 -10.639 1.00 79.94 165 GLY A O 1
ATOM 1418 N N . LYS A 1 166 ? 14.952 14.707 -8.607 1.00 81.12 166 LYS A N 1
ATOM 1419 C CA . LYS A 1 166 ? 16.342 14.357 -8.952 1.00 81.12 166 LYS A CA 1
ATOM 1420 C C . LYS A 1 166 ? 16.815 13.074 -8.273 1.00 81.12 166 LYS A C 1
ATOM 1422 O O . LYS A 1 166 ? 17.506 12.266 -8.896 1.00 81.12 166 LYS A O 1
ATOM 1427 N N . THR A 1 167 ? 16.441 12.885 -7.013 1.00 87.38 167 THR A N 1
ATOM 1428 C CA . THR A 1 167 ? 16.956 11.817 -6.158 1.00 87.38 167 THR A CA 1
ATOM 1429 C C . THR A 1 167 ? 15.952 10.679 -6.038 1.00 87.38 167 THR A C 1
ATOM 1431 O O . THR A 1 167 ? 14.803 10.885 -5.658 1.00 87.38 167 THR A O 1
ATOM 1434 N N . TYR A 1 168 ? 16.411 9.458 -6.319 1.00 90.56 168 TYR A N 1
ATOM 1435 C CA . TYR A 1 168 ? 15.626 8.235 -6.165 1.00 90.56 168 TYR A CA 1
ATOM 1436 C C . TYR A 1 168 ? 16.089 7.463 -4.935 1.00 90.56 168 TYR A C 1
ATOM 1438 O O . TYR A 1 168 ? 17.255 7.079 -4.848 1.00 90.56 168 TYR A O 1
ATOM 1446 N N . ILE A 1 169 ? 15.166 7.186 -4.020 1.00 91.44 169 ILE A N 1
ATOM 1447 C CA . ILE A 1 169 ? 15.418 6.421 -2.795 1.00 91.44 169 ILE A CA 1
ATOM 1448 C C . ILE A 1 169 ? 14.581 5.145 -2.830 1.00 91.44 169 ILE A C 1
ATOM 1450 O O . ILE A 1 169 ? 13.428 5.200 -3.263 1.00 91.44 169 ILE A O 1
ATOM 1454 N N . PRO A 1 170 ? 15.114 3.986 -2.404 1.00 94.94 170 PRO A N 1
ATOM 1455 C CA . PRO A 1 170 ? 14.305 2.782 -2.271 1.00 94.94 170 PRO A CA 1
ATOM 1456 C C . PRO A 1 170 ? 13.058 3.058 -1.425 1.00 94.94 170 PRO A C 1
ATOM 1458 O O . PRO A 1 170 ? 13.146 3.570 -0.309 1.00 94.94 170 PRO A O 1
ATOM 1461 N N . LEU A 1 171 ? 11.879 2.696 -1.928 1.00 95.12 171 LEU A N 1
ATOM 1462 C CA . LEU A 1 171 ? 10.606 3.026 -1.282 1.00 95.12 171 LEU A CA 1
ATOM 1463 C C . LEU A 1 171 ? 10.508 2.423 0.131 1.00 95.12 171 LEU A C 1
ATOM 1465 O O . LEU A 1 171 ? 9.937 3.025 1.038 1.00 95.12 171 LEU A O 1
ATOM 1469 N N . LYS A 1 172 ? 11.133 1.259 0.351 1.00 95.19 172 LYS A N 1
ATOM 1470 C CA . LYS A 1 172 ? 11.253 0.649 1.685 1.00 95.19 172 LYS A CA 1
ATOM 1471 C C . LYS A 1 172 ? 12.039 1.515 2.663 1.00 95.19 172 LYS A C 1
ATOM 1473 O O . LYS A 1 172 ? 11.708 1.517 3.844 1.00 95.19 172 LYS A O 1
ATOM 1478 N N . ASP A 1 173 ? 13.058 2.230 2.201 1.00 93.50 173 ASP A N 1
ATOM 1479 C CA . ASP A 1 173 ? 13.868 3.090 3.061 1.00 93.50 173 ASP A CA 1
ATOM 1480 C C . ASP A 1 173 ? 13.124 4.389 3.395 1.00 93.50 173 ASP A C 1
ATOM 1482 O O . ASP A 1 173 ? 13.147 4.800 4.554 1.00 93.50 173 ASP A O 1
ATOM 1486 N N . MET A 1 174 ? 12.333 4.925 2.453 1.00 91.69 174 MET A N 1
ATOM 1487 C CA . MET A 1 174 ? 11.349 5.987 2.728 1.00 91.69 174 MET A CA 1
ATOM 1488 C C . MET A 1 174 ? 10.314 5.560 3.781 1.00 91.69 174 MET A C 1
ATOM 1490 O O . MET A 1 174 ? 9.989 6.310 4.691 1.00 91.69 174 MET A O 1
ATOM 1494 N N . ILE A 1 175 ? 9.799 4.329 3.718 1.00 93.75 175 ILE A N 1
ATOM 1495 C CA . ILE A 1 175 ? 8.857 3.842 4.741 1.00 93.75 175 ILE A CA 1
ATOM 1496 C C . ILE A 1 175 ? 9.550 3.677 6.093 1.00 93.75 175 ILE A C 1
ATOM 1498 O O . ILE A 1 175 ? 8.978 4.015 7.130 1.00 93.75 175 ILE A O 1
ATOM 1502 N N . LYS A 1 176 ? 10.782 3.157 6.116 1.00 92.75 176 LYS A N 1
ATOM 1503 C CA . LYS A 1 176 ? 11.556 2.997 7.354 1.00 92.75 176 LYS A CA 1
ATOM 1504 C C . LYS A 1 176 ? 11.881 4.333 8.018 1.00 92.75 176 LYS A C 1
ATOM 1506 O O . LYS A 1 176 ? 11.961 4.339 9.246 1.00 92.75 176 LYS A O 1
ATOM 1511 N N . SER A 1 177 ? 12.031 5.420 7.266 1.00 90.62 177 SER A N 1
ATOM 1512 C CA . SER A 1 177 ? 12.324 6.744 7.823 1.00 90.62 177 SER A CA 1
ATOM 1513 C C . SER A 1 177 ? 11.115 7.443 8.451 1.00 90.62 177 SER A C 1
ATOM 1515 O O . SER A 1 177 ? 11.326 8.391 9.203 1.00 90.62 177 SER A O 1
ATOM 1517 N N . ILE A 1 178 ? 9.882 6.965 8.225 1.00 90.88 178 ILE A N 1
ATOM 1518 C CA . ILE A 1 178 ? 8.680 7.477 8.906 1.00 90.88 178 ILE A CA 1
ATOM 1519 C C . ILE A 1 178 ? 8.834 7.289 10.423 1.00 90.88 178 ILE A C 1
ATOM 1521 O O . ILE A 1 178 ? 8.976 6.150 10.896 1.00 90.88 178 ILE A O 1
ATOM 1525 N N . ARG A 1 179 ? 8.781 8.379 11.189 1.00 89.62 179 ARG A N 1
ATOM 1526 C CA . ARG A 1 179 ? 8.898 8.412 12.658 1.00 89.62 179 ARG A CA 1
ATOM 1527 C C . ARG A 1 179 ? 7.761 9.255 13.253 1.00 89.62 179 ARG A C 1
ATOM 1529 O O . ARG A 1 179 ? 7.137 10.015 12.538 1.00 89.62 179 ARG A O 1
ATOM 1536 N N . LEU A 1 180 ? 7.413 9.064 14.528 1.00 88.19 180 LEU A N 1
ATOM 1537 C CA . LEU A 1 180 ? 6.382 9.888 15.182 1.00 88.19 180 LEU A CA 1
ATOM 1538 C C . LEU A 1 180 ? 6.954 11.249 15.598 1.00 88.19 180 LEU A C 1
ATOM 1540 O O . LEU A 1 180 ? 8.049 11.286 16.160 1.00 88.19 180 LEU A O 1
ATOM 1544 N N . TYR A 1 181 ? 6.147 12.315 15.519 1.00 84.50 181 TYR A N 1
ATOM 1545 C CA . TYR A 1 181 ? 6.502 13.636 16.068 1.00 84.50 181 TYR A CA 1
ATOM 1546 C C . TYR A 1 181 ? 6.841 13.598 17.562 1.00 84.50 181 TYR A C 1
ATOM 1548 O O . TYR A 1 181 ? 7.655 14.374 18.061 1.00 84.50 181 TYR A O 1
ATOM 1556 N N . LYS A 1 182 ? 6.158 12.730 18.315 1.00 79.31 182 LYS A N 1
ATOM 1557 C CA . LYS A 1 182 ? 6.355 12.558 19.755 1.00 79.31 182 LYS A CA 1
ATOM 1558 C C . LYS A 1 182 ? 6.351 11.082 20.095 1.00 79.31 182 LYS A C 1
ATOM 1560 O O . LYS A 1 182 ? 5.504 10.325 19.627 1.00 79.31 182 LYS A O 1
ATOM 1565 N N . TYR A 1 183 ? 7.270 10.686 20.969 1.00 73.38 183 TYR A N 1
ATOM 1566 C CA . TYR A 1 183 ? 7.349 9.308 21.422 1.00 73.38 183 TYR A CA 1
ATOM 1567 C C . TYR A 1 183 ? 6.118 8.944 22.262 1.00 73.38 183 TYR A C 1
ATOM 1569 O O . TYR A 1 183 ? 5.988 9.348 23.417 1.00 73.38 183 TYR A O 1
ATOM 1577 N N . GLN A 1 184 ? 5.229 8.142 21.683 1.00 78.19 184 GLN A N 1
ATOM 1578 C CA . GLN A 1 184 ? 4.141 7.474 22.388 1.00 78.19 184 GLN A CA 1
ATOM 1579 C C . GLN A 1 184 ? 4.269 5.977 22.118 1.00 78.19 184 GLN A C 1
ATOM 1581 O O . GLN A 1 184 ? 4.124 5.529 20.985 1.00 78.19 184 GLN A O 1
ATOM 1586 N N . LYS A 1 185 ? 4.597 5.190 23.152 1.00 79.88 185 LYS A N 1
ATOM 1587 C CA . LYS A 1 185 ? 4.968 3.770 23.000 1.00 79.88 185 LYS A CA 1
ATOM 1588 C C . LYS A 1 185 ? 3.940 2.967 22.190 1.00 79.88 185 LYS A C 1
ATOM 1590 O O . LYS A 1 185 ? 4.324 2.213 21.303 1.00 79.88 185 LYS A O 1
ATOM 1595 N N . HIS A 1 186 ? 2.652 3.145 22.476 1.00 82.12 186 HIS A N 1
ATOM 1596 C CA . HIS A 1 186 ? 1.580 2.404 21.808 1.00 82.12 186 HIS A CA 1
ATOM 1597 C C . HIS A 1 186 ? 1.410 2.801 20.337 1.00 82.12 186 HIS A C 1
ATOM 1599 O O . HIS A 1 186 ? 1.257 1.924 19.487 1.00 82.12 186 HIS A O 1
ATOM 1605 N N . ASP A 1 187 ? 1.521 4.091 20.022 1.00 84.19 187 ASP A N 1
ATOM 1606 C CA . ASP A 1 187 ? 1.466 4.571 18.640 1.00 84.19 187 ASP A CA 1
ATOM 1607 C C . ASP A 1 187 ? 2.711 4.154 17.854 1.00 84.19 187 ASP A C 1
ATOM 1609 O O . ASP A 1 187 ? 2.607 3.839 16.674 1.00 84.19 187 ASP A O 1
ATOM 1613 N N . ASN A 1 188 ? 3.874 4.050 18.506 1.00 86.31 188 ASN A N 1
ATOM 1614 C CA . ASN A 1 188 ? 5.090 3.524 17.884 1.00 86.31 188 ASN A CA 1
ATOM 1615 C C . ASN A 1 188 ? 4.947 2.046 17.517 1.00 86.31 188 ASN A C 1
ATOM 1617 O O . ASN A 1 188 ? 5.349 1.626 16.431 1.00 86.31 188 ASN A O 1
ATOM 1621 N N . GLU A 1 189 ? 4.367 1.241 18.408 1.00 87.94 189 GLU A N 1
ATOM 1622 C CA . GLU A 1 189 ? 4.091 -0.169 18.130 1.00 87.94 189 GLU A CA 1
ATOM 1623 C C . GLU A 1 189 ? 3.051 -0.320 17.002 1.00 87.94 189 GLU A C 1
ATOM 1625 O O . GLU A 1 189 ? 3.216 -1.179 16.132 1.00 87.94 189 GLU A O 1
ATOM 1630 N N . PHE A 1 190 ? 2.018 0.532 16.967 1.00 90.31 190 PHE A N 1
ATOM 1631 C CA . PHE A 1 190 ? 1.041 0.578 15.873 1.00 90.31 190 PHE A CA 1
ATOM 1632 C C . PHE A 1 190 ? 1.697 0.971 14.541 1.00 90.31 190 PHE A C 1
ATOM 1634 O O . PHE A 1 190 ? 1.600 0.220 13.569 1.00 90.31 190 PHE A O 1
ATOM 1641 N N . LEU A 1 191 ? 2.440 2.081 14.512 1.00 91.69 191 LEU A N 1
ATOM 1642 C CA . LEU A 1 191 ? 3.176 2.559 13.342 1.00 91.69 191 LEU A CA 1
ATOM 1643 C C . LEU A 1 191 ? 4.158 1.502 12.824 1.00 91.69 191 LEU A C 1
ATOM 1645 O O . LEU A 1 191 ? 4.249 1.283 11.620 1.00 91.69 191 LEU A O 1
ATOM 1649 N N . SER A 1 192 ? 4.844 0.788 13.719 1.00 91.38 192 SER A N 1
ATOM 1650 C CA . SER A 1 192 ? 5.743 -0.310 13.343 1.00 91.38 192 SER A CA 1
ATOM 1651 C C . SER A 1 192 ? 5.003 -1.435 12.615 1.00 91.38 192 SER A C 1
ATOM 1653 O O . SER A 1 192 ? 5.505 -1.962 11.624 1.00 91.38 192 SER A O 1
ATOM 1655 N N . CYS A 1 193 ? 3.784 -1.777 13.048 1.00 90.56 193 CYS A N 1
ATOM 1656 C CA . CYS A 1 193 ? 2.957 -2.764 12.352 1.00 90.56 193 CYS A CA 1
ATOM 1657 C C . CYS A 1 193 ? 2.529 -2.275 10.958 1.00 90.56 193 CYS A C 1
ATOM 1659 O O . CYS A 1 193 ? 2.574 -3.050 10.003 1.00 90.56 193 CYS A O 1
ATOM 1661 N N . ILE A 1 194 ? 2.157 -0.997 10.828 1.00 92.38 194 ILE A N 1
ATOM 1662 C CA . ILE A 1 194 ? 1.783 -0.378 9.545 1.00 92.38 194 ILE A CA 1
ATOM 1663 C C . ILE A 1 194 ? 2.974 -0.337 8.575 1.00 92.38 194 ILE A C 1
ATOM 1665 O O . ILE A 1 194 ? 2.852 -0.755 7.425 1.00 92.38 194 ILE A O 1
ATOM 1669 N N . LYS A 1 195 ? 4.155 0.082 9.044 1.00 93.81 195 LYS A N 1
ATOM 1670 C CA . LYS A 1 195 ? 5.398 0.081 8.254 1.00 93.81 195 LYS A CA 1
ATOM 1671 C C . LYS A 1 195 ? 5.752 -1.322 7.771 1.00 93.81 195 LYS A C 1
ATOM 1673 O O . LYS A 1 195 ? 6.064 -1.503 6.597 1.00 93.81 195 LYS A O 1
ATOM 1678 N N . ASN A 1 196 ? 5.651 -2.319 8.651 1.00 93.12 196 ASN A N 1
ATOM 1679 C CA . ASN A 1 196 ? 5.904 -3.713 8.290 1.00 93.12 196 ASN A CA 1
ATOM 1680 C C . ASN A 1 196 ? 4.927 -4.219 7.225 1.00 93.12 196 ASN A C 1
ATOM 1682 O O . ASN A 1 196 ? 5.358 -4.914 6.311 1.00 93.12 196 ASN A O 1
ATOM 1686 N N . PHE A 1 197 ? 3.646 -3.843 7.290 1.00 92.75 197 PHE A N 1
ATOM 1687 C CA . PHE A 1 197 ? 2.683 -4.169 6.237 1.00 92.75 197 PHE A CA 1
ATOM 1688 C C . PHE A 1 197 ? 3.118 -3.610 4.873 1.00 92.75 197 PHE A C 1
ATOM 1690 O O . PHE A 1 197 ? 3.183 -4.368 3.905 1.00 92.75 197 PHE A O 1
ATOM 1697 N N . TYR A 1 198 ? 3.476 -2.323 4.793 1.00 95.00 198 TYR A N 1
ATOM 1698 C CA . TYR A 1 198 ? 3.931 -1.729 3.532 1.00 95.00 198 TYR A CA 1
ATOM 1699 C C . TYR A 1 198 ? 5.232 -2.360 3.022 1.00 95.00 198 TYR A C 1
ATOM 1701 O O . TYR A 1 198 ? 5.361 -2.613 1.828 1.00 95.00 198 TYR A O 1
ATOM 1709 N N . ILE A 1 199 ? 6.182 -2.658 3.912 1.00 95.62 199 ILE A N 1
ATOM 1710 C CA . ILE A 1 199 ? 7.442 -3.320 3.548 1.00 95.62 199 ILE A CA 1
ATOM 1711 C C . ILE A 1 199 ? 7.189 -4.739 3.024 1.00 95.62 199 ILE A C 1
ATOM 1713 O O . ILE A 1 199 ? 7.765 -5.112 2.003 1.00 95.62 199 ILE A O 1
ATOM 1717 N N . GLU A 1 200 ? 6.332 -5.528 3.683 1.00 93.62 200 GLU A N 1
ATOM 1718 C CA . GLU A 1 200 ? 5.952 -6.865 3.206 1.00 93.62 200 GLU A CA 1
ATOM 1719 C C . GLU A 1 200 ? 5.272 -6.781 1.830 1.00 93.62 200 GLU A C 1
ATOM 1721 O O . GLU A 1 200 ? 5.597 -7.572 0.944 1.00 93.62 200 GLU A O 1
ATOM 1726 N N . PHE A 1 201 ? 4.404 -5.786 1.614 1.00 94.12 201 PHE A N 1
ATOM 1727 C CA . PHE A 1 201 ? 3.769 -5.593 0.314 1.00 94.12 201 PHE A CA 1
ATOM 1728 C C . PHE A 1 201 ? 4.770 -5.188 -0.772 1.00 94.12 201 PHE A C 1
ATOM 1730 O O . PHE A 1 201 ? 4.761 -5.770 -1.851 1.00 94.12 201 PHE A O 1
ATOM 1737 N N . ILE A 1 202 ? 5.690 -4.259 -0.501 1.00 94.50 202 ILE A N 1
ATOM 1738 C CA . ILE A 1 202 ? 6.726 -3.884 -1.474 1.00 94.50 202 ILE A CA 1
ATOM 1739 C C . ILE A 1 202 ? 7.635 -5.067 -1.791 1.00 94.50 202 ILE A C 1
ATOM 1741 O O . ILE A 1 202 ? 7.951 -5.283 -2.955 1.00 94.50 202 ILE A O 1
ATOM 1745 N N . ASN A 1 203 ? 8.005 -5.878 -0.796 1.00 92.25 203 ASN A N 1
ATOM 1746 C CA . ASN A 1 203 ? 8.773 -7.097 -1.045 1.00 92.25 203 ASN A CA 1
ATOM 1747 C C . ASN A 1 203 ? 8.036 -8.043 -2.002 1.00 92.25 203 ASN A C 1
ATOM 1749 O O . ASN A 1 203 ? 8.679 -8.637 -2.865 1.00 92.25 203 ASN A O 1
ATOM 1753 N N . PHE A 1 204 ? 6.710 -8.154 -1.880 1.00 91.25 204 PHE A N 1
ATOM 1754 C CA . PHE A 1 204 ? 5.884 -8.892 -2.833 1.00 91.25 204 PHE A CA 1
ATOM 1755 C C . PHE A 1 204 ? 5.856 -8.232 -4.219 1.00 91.25 204 PHE A C 1
ATOM 1757 O O . PHE A 1 204 ? 5.970 -8.929 -5.220 1.00 91.25 204 PHE A O 1
ATOM 1764 N N . LEU A 1 205 ? 5.740 -6.905 -4.313 1.00 91.19 205 LEU A N 1
ATOM 1765 C CA . LEU A 1 205 ? 5.784 -6.212 -5.606 1.00 91.19 205 LEU A CA 1
ATOM 1766 C C . LEU A 1 205 ? 7.139 -6.401 -6.305 1.00 91.19 205 LEU A C 1
ATOM 1768 O O . LEU A 1 205 ? 7.175 -6.575 -7.518 1.00 91.19 205 LEU A O 1
ATOM 1772 N N . GLU A 1 206 ? 8.236 -6.387 -5.546 1.00 90.31 206 GLU A N 1
ATOM 1773 C CA . GLU A 1 206 ? 9.607 -6.532 -6.043 1.00 90.31 206 GLU A CA 1
ATOM 1774 C C . GLU A 1 206 ? 9.944 -7.971 -6.454 1.00 90.31 206 GLU A C 1
ATOM 1776 O O . GLU A 1 206 ? 10.548 -8.184 -7.506 1.00 90.31 206 GLU A O 1
ATOM 1781 N N . ASN A 1 207 ? 9.536 -8.959 -5.651 1.00 85.69 207 ASN A N 1
ATOM 1782 C CA . ASN A 1 207 ? 10.007 -10.344 -5.778 1.00 85.69 207 ASN A CA 1
ATOM 1783 C C . ASN A 1 207 ? 8.905 -11.344 -6.157 1.00 85.69 207 ASN A C 1
ATOM 1785 O O . ASN A 1 207 ? 9.199 -12.496 -6.462 1.00 85.69 207 ASN A O 1
ATOM 1789 N N . GLY A 1 208 ? 7.641 -10.923 -6.163 1.00 82.81 208 GLY A N 1
ATOM 1790 C CA . GLY A 1 208 ? 6.497 -11.824 -6.260 1.00 82.81 208 GLY A CA 1
ATOM 1791 C C . GLY A 1 208 ? 6.356 -12.720 -5.038 1.00 82.81 208 GLY A C 1
ATOM 1792 O O . GLY A 1 208 ? 6.833 -12.421 -3.942 1.00 82.81 208 GLY A O 1
ATOM 1793 N N . SER A 1 209 ? 5.664 -13.837 -5.228 1.00 75.81 209 SER A N 1
ATOM 1794 C CA . SER A 1 209 ? 5.554 -14.897 -4.233 1.00 75.81 209 SER A CA 1
ATOM 1795 C C . SER A 1 209 ? 5.198 -16.198 -4.932 1.00 75.81 209 SER A C 1
ATOM 1797 O O . SER A 1 209 ? 4.298 -16.211 -5.767 1.00 75.81 209 SER A O 1
ATOM 1799 N N . ASP A 1 210 ? 5.805 -17.302 -4.502 1.00 62.22 210 ASP A N 1
ATOM 1800 C CA . ASP A 1 210 ? 5.441 -18.650 -4.958 1.00 62.22 210 ASP A CA 1
ATOM 1801 C C . ASP A 1 210 ? 3.998 -19.050 -4.584 1.00 62.22 210 ASP A C 1
ATOM 1803 O O . ASP A 1 210 ? 3.525 -20.118 -4.961 1.00 62.22 210 ASP A O 1
ATOM 1807 N N . SER A 1 211 ? 3.279 -18.222 -3.816 1.00 55.72 211 SER A N 1
ATOM 1808 C CA . SER A 1 211 ? 1.928 -18.499 -3.325 1.00 55.72 211 SER A CA 1
ATOM 1809 C C . SER A 1 211 ? 0.885 -17.496 -3.843 1.00 55.72 211 SER A C 1
ATOM 1811 O O . SER A 1 211 ? 0.525 -16.564 -3.116 1.00 55.72 211 SER A O 1
ATOM 1813 N N . PRO A 1 212 ? 0.299 -17.688 -5.038 1.00 53.88 212 PRO A N 1
ATOM 1814 C CA . PRO A 1 212 ? -1.050 -17.194 -5.287 1.00 53.88 212 PRO A CA 1
ATOM 1815 C C . PRO A 1 212 ? -2.042 -17.951 -4.378 1.00 53.88 212 PRO A C 1
ATOM 1817 O O . PRO A 1 212 ? -1.850 -19.141 -4.114 1.00 53.88 212 PRO A O 1
ATOM 1820 N N . PRO A 1 213 ? -3.107 -17.322 -3.859 1.00 53.72 213 PRO A N 1
ATOM 1821 C CA . PRO A 1 213 ? -4.021 -18.021 -2.968 1.00 53.72 213 PRO A CA 1
ATOM 1822 C C . PRO A 1 213 ? -5.031 -18.867 -3.732 1.00 53.72 213 PRO A C 1
ATOM 1824 O O . PRO A 1 213 ? -5.900 -18.330 -4.414 1.00 53.72 213 PRO A O 1
ATOM 1827 N N . LEU A 1 214 ? -4.926 -20.167 -3.455 1.00 51.84 214 LEU A N 1
ATOM 1828 C CA . LEU A 1 214 ? -5.954 -21.204 -3.519 1.00 51.84 214 LEU A CA 1
ATOM 1829 C C . LEU A 1 214 ? -6.417 -21.563 -4.937 1.00 51.84 214 LEU A C 1
ATOM 1831 O O . LEU A 1 214 ? -7.355 -20.982 -5.476 1.00 51.84 214 LEU A O 1
ATOM 1835 N N . GLU A 1 215 ? -5.803 -22.621 -5.478 1.00 43.12 215 GLU A N 1
ATOM 1836 C CA . GLU A 1 215 ? -6.590 -23.651 -6.161 1.00 43.12 215 GLU A CA 1
ATOM 1837 C C . GLU A 1 215 ? -7.733 -24.026 -5.204 1.00 43.12 215 GLU A C 1
ATOM 1839 O O . GLU A 1 215 ? -7.487 -24.416 -4.058 1.00 43.12 215 GLU A O 1
ATOM 1844 N N . GLY A 1 216 ? -8.965 -23.731 -5.619 1.00 40.03 216 GLY A N 1
ATOM 1845 C CA . GLY A 1 216 ? -10.162 -24.225 -4.946 1.00 40.03 216 GLY A CA 1
ATOM 1846 C C . GLY A 1 216 ? -10.273 -25.733 -5.078 1.00 40.03 216 GLY A C 1
ATOM 1847 O O . GLY A 1 216 ? -9.816 -26.257 -6.119 1.00 40.03 216 GLY A O 1
#

Radius of gyration: 17.03 Å; chains: 1; bounding box: 41×45×40 Å

Secondary structure (DSSP, 8-state):
-HHHHHHHHHHHHHH-TT----EEE-SSEEEEEEE-TTSEEEEEEEETTT--EE-HHHHHHHHHHHEEE-GGG--S-HHHHHHHHHHHHHHHHTT-EEHHHHTTSS---HHHHHHHHHHHHTT-GGGHHHHHHHHHHHHHTTT--HHHHTTEEEETTEEEEESSSS-EEEHHHHHHHEEESS--HHHHHHHHHHHHHHHHHHHHHHH--S--S---

Organism: NCBI:txid1931275

pLDDT: mean 81.96, std 12.4, range [40.03, 95.62]

Sequence (216 aa):
MIFNDILKKFFYIYYNPRLVFIEINQKNLTVKYEKSAYRKYNLCFLNKYSKIKYYAYSLVDFLIEKTDIYDQYSDEDAEREGHFYRILSSFVMVFHIDVNQLYNKTCIDNKALALYQLSRNCVSPLNDKVRESYIFYLLYNAHLYSEQLDCLKFRKGVLFFNVNGKTYIPLKDMIKSIRLYKYQKHDNEFLSCIKNFYIEFINFLENGSDSPPLEG

Foldseek 3Di:
DVQVLLQLVLVVCLVVVVDAWDWDDDPQWTWGWDQDPQSKTFTWIQGNPVRDIDTLVNVLVCLVVWKDFAPVLPPPPVVLVVLLSLLLSLLRLLSMDRCVVVVVVPDDLLSLVLLVCLQPPLQDLPPQVVLLVSSLSSSVSSVRDDVSSVQWGGDSLFIWGNRPVPDTDGSLSRLVRIDTPDDDPSVRVSSVVSSVNVVVVRNCSRRHHPDDHDPD